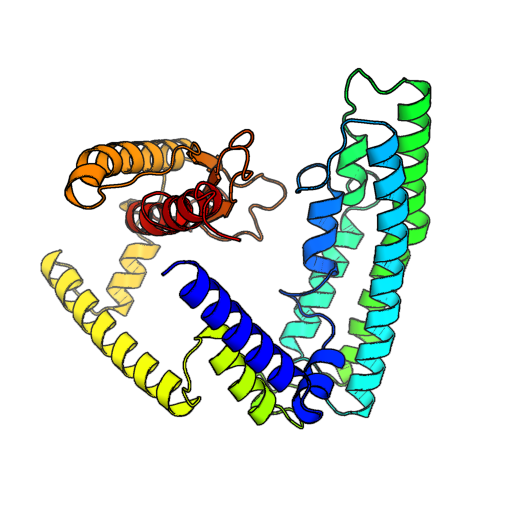Protein AF-A0A520ABA7-F1 (afdb_monomer_lite)

Structure (mmCIF, N/CA/C/O backbone):
data_AF-A0A520ABA7-F1
#
_entry.id   AF-A0A520ABA7-F1
#
loop_
_atom_site.group_PDB
_atom_site.id
_atom_site.type_symbol
_atom_site.label_atom_id
_atom_site.label_alt_id
_atom_site.label_comp_id
_atom_site.label_asym_id
_atom_site.label_entity_id
_atom_site.label_seq_id
_atom_site.pdbx_PDB_ins_code
_atom_site.Cartn_x
_atom_site.Cartn_y
_atom_site.Cartn_z
_atom_site.occupancy
_atom_site.B_iso_or_equiv
_atom_site.auth_seq_id
_atom_site.auth_comp_id
_atom_site.auth_asym_id
_atom_site.auth_atom_id
_atom_site.pdbx_PDB_model_num
ATOM 1 N N . ALA A 1 1 ? 12.579 -6.552 31.679 1.00 80.25 1 ALA A N 1
ATOM 2 C CA . ALA A 1 1 ? 11.307 -6.112 31.064 1.00 80.25 1 ALA A CA 1
ATOM 3 C C . ALA A 1 1 ? 11.410 -6.147 29.542 1.00 80.25 1 ALA A C 1
ATOM 5 O O . ALA A 1 1 ? 10.641 -6.874 28.932 1.00 80.25 1 ALA A O 1
ATOM 6 N N . THR A 1 2 ? 12.390 -5.458 28.944 1.00 85.75 2 THR A N 1
ATOM 7 C CA . THR A 1 2 ? 12.630 -5.465 27.489 1.00 85.75 2 THR A CA 1
ATOM 8 C C . THR A 1 2 ? 12.829 -6.866 26.908 1.00 85.75 2 THR A C 1
ATOM 10 O O . THR A 1 2 ? 12.126 -7.213 25.969 1.00 85.75 2 THR A O 1
ATOM 13 N N . ASP A 1 3 ? 13.673 -7.708 27.518 1.00 89.94 3 ASP A N 1
ATOM 14 C CA . ASP A 1 3 ? 13.90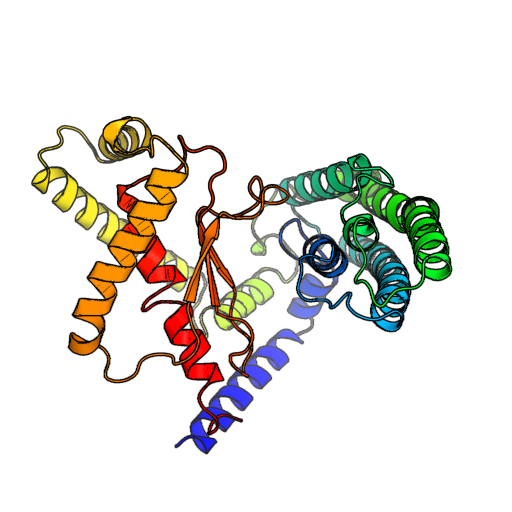2 -9.084 27.035 1.00 89.94 3 ASP A CA 1
ATOM 15 C C . ASP A 1 3 ? 12.630 -9.939 27.026 1.00 89.94 3 ASP A C 1
ATOM 17 O O . ASP A 1 3 ? 12.418 -10.727 26.109 1.00 89.94 3 ASP A O 1
ATOM 21 N N . GLN A 1 4 ? 11.754 -9.757 28.021 1.00 93.31 4 GLN A N 1
ATOM 22 C CA . GLN A 1 4 ? 10.479 -10.472 28.082 1.00 93.31 4 GLN A CA 1
ATOM 23 C C . GLN A 1 4 ? 9.543 -10.007 26.962 1.00 93.31 4 GLN A C 1
ATOM 25 O O . GLN A 1 4 ? 8.983 -10.842 26.266 1.00 93.31 4 GLN A O 1
ATOM 30 N N . ILE A 1 5 ? 9.428 -8.693 26.733 1.00 91.88 5 ILE A N 1
ATOM 31 C CA . ILE A 1 5 ? 8.636 -8.142 25.622 1.00 91.88 5 ILE A CA 1
ATOM 32 C C . ILE A 1 5 ? 9.183 -8.638 24.278 1.00 91.88 5 ILE A C 1
ATOM 34 O O . ILE A 1 5 ? 8.415 -9.085 23.430 1.00 91.88 5 ILE A O 1
ATOM 38 N N . ALA A 1 6 ? 10.505 -8.601 24.090 1.00 91.19 6 ALA A N 1
ATOM 39 C CA . ALA A 1 6 ? 11.158 -9.100 22.886 1.00 91.19 6 ALA A CA 1
ATOM 40 C C . ALA A 1 6 ? 10.860 -10.590 22.664 1.00 91.19 6 ALA A C 1
ATOM 42 O O . ALA A 1 6 ? 10.482 -10.984 21.560 1.00 91.19 6 ALA A O 1
ATOM 43 N N . TYR A 1 7 ? 10.968 -11.405 23.717 1.00 93.75 7 TYR A N 1
ATOM 44 C CA . TYR A 1 7 ? 10.631 -12.824 23.668 1.00 93.75 7 TYR A CA 1
ATOM 45 C C . TYR A 1 7 ? 9.149 -13.059 23.359 1.00 93.75 7 TYR A C 1
ATOM 47 O O . TYR A 1 7 ? 8.837 -13.885 22.506 1.00 93.75 7 TYR A O 1
ATOM 55 N N . ASP A 1 8 ? 8.233 -12.326 23.992 1.00 94.06 8 ASP A N 1
ATOM 56 C CA . ASP A 1 8 ? 6.790 -12.493 23.796 1.00 94.06 8 ASP A CA 1
ATOM 57 C C . ASP A 1 8 ? 6.360 -12.089 22.381 1.00 94.06 8 ASP A C 1
ATOM 59 O O . ASP A 1 8 ? 5.564 -12.794 21.754 1.00 94.06 8 ASP A O 1
ATOM 63 N N . VAL A 1 9 ? 6.928 -11.006 21.838 1.00 92.81 9 VAL A N 1
ATOM 64 C CA . VAL A 1 9 ? 6.720 -10.589 20.442 1.00 92.81 9 VAL A CA 1
ATOM 65 C C . VAL A 1 9 ? 7.300 -11.627 19.484 1.00 92.81 9 VAL A C 1
ATOM 67 O O . VAL A 1 9 ? 6.609 -12.046 18.555 1.00 92.81 9 VAL A O 1
ATOM 70 N N . PHE A 1 10 ? 8.533 -12.089 19.720 1.00 94.31 10 PHE A N 1
ATOM 71 C CA . PHE A 1 10 ? 9.166 -13.142 18.924 1.00 94.31 10 PHE A CA 1
ATOM 72 C C . PHE A 1 10 ? 8.320 -14.419 18.920 1.00 94.31 10 PHE A C 1
ATOM 74 O O . PHE A 1 10 ? 8.007 -14.955 17.858 1.00 94.31 10 PHE A O 1
ATOM 81 N N . LYS A 1 11 ? 7.908 -14.892 20.098 1.00 95.50 11 LYS A N 1
ATOM 82 C CA . LYS A 1 11 ? 7.089 -16.092 20.262 1.00 95.50 11 LYS A CA 1
ATOM 83 C C . LYS A 1 11 ? 5.744 -15.936 19.558 1.00 95.50 11 LYS A C 1
ATOM 85 O O . LYS A 1 11 ? 5.418 -16.755 18.707 1.00 95.50 11 LYS A O 1
ATOM 90 N N . THR A 1 12 ? 5.002 -14.867 19.849 1.00 93.50 12 THR A N 1
ATOM 91 C CA . THR A 1 12 ? 3.668 -14.626 19.273 1.00 93.50 12 THR A CA 1
ATOM 92 C C . THR A 1 12 ? 3.723 -14.527 17.752 1.00 93.50 12 THR A C 1
ATOM 94 O O . THR A 1 12 ? 2.885 -15.115 17.061 1.00 93.50 12 THR A O 1
ATOM 97 N N . ARG A 1 13 ? 4.726 -13.820 17.216 1.00 93.19 13 ARG A N 1
ATOM 98 C CA . ARG A 1 13 ? 4.939 -13.703 15.773 1.00 93.19 13 ARG A CA 1
ATOM 99 C C . ARG A 1 13 ? 5.244 -15.059 15.152 1.00 93.19 13 ARG A C 1
ATOM 101 O O . ARG A 1 13 ? 4.552 -15.443 14.220 1.00 93.19 13 ARG A O 1
ATOM 108 N N . ASN A 1 14 ? 6.200 -15.811 15.694 1.00 95.81 14 ASN A N 1
ATOM 109 C CA . ASN A 1 14 ? 6.567 -17.116 15.142 1.00 95.81 14 ASN A CA 1
ATOM 110 C C . ASN A 1 14 ? 5.446 -18.149 15.253 1.00 95.81 14 ASN A C 1
ATOM 112 O O . ASN A 1 14 ? 5.261 -18.937 14.335 1.00 95.81 14 ASN A O 1
ATOM 116 N N . GLU A 1 15 ? 4.680 -18.160 16.342 1.00 95.56 15 GLU A N 1
ATOM 117 C CA . GLU A 1 15 ? 3.517 -19.043 16.479 1.00 95.56 15 GLU A CA 1
ATOM 118 C C . GLU A 1 15 ? 2.419 -18.684 15.473 1.00 95.56 15 GLU A C 1
ATOM 120 O O . GLU A 1 15 ? 1.775 -19.571 14.910 1.00 95.56 15 GLU A O 1
ATOM 125 N N . THR A 1 16 ? 2.212 -17.389 15.224 1.00 94.44 16 THR A N 1
ATOM 126 C CA . THR A 1 16 ? 1.273 -16.916 14.201 1.00 94.44 16 THR A CA 1
ATOM 127 C C . THR A 1 16 ? 1.777 -17.277 12.805 1.00 94.44 16 THR A C 1
ATOM 129 O O . THR A 1 16 ? 1.032 -17.867 12.029 1.00 94.44 16 THR A O 1
ATOM 132 N N . ASP A 1 17 ? 3.043 -17.017 12.489 1.00 94.12 17 ASP A N 1
ATOM 133 C CA . ASP A 1 17 ? 3.652 -17.374 11.205 1.00 94.12 17 ASP A CA 1
ATOM 134 C C . ASP A 1 17 ? 3.609 -18.895 10.980 1.00 94.12 17 ASP A C 1
ATOM 136 O O . ASP A 1 17 ? 3.196 -19.346 9.913 1.00 94.12 17 ASP A O 1
ATOM 140 N N . LEU A 1 18 ? 3.911 -19.696 12.010 1.00 96.38 18 LEU A N 1
ATOM 141 C CA . LEU A 1 18 ? 3.794 -21.156 11.978 1.00 96.38 18 LEU A CA 1
ATOM 142 C C . LEU A 1 18 ? 2.365 -21.612 11.666 1.00 96.38 18 LEU A C 1
ATOM 144 O O . LEU A 1 18 ? 2.175 -22.500 10.836 1.00 96.38 18 LEU A O 1
ATOM 148 N N . ALA A 1 19 ? 1.358 -20.993 12.289 1.00 95.06 19 ALA A N 1
ATOM 149 C CA . ALA A 1 19 ? -0.042 -21.284 11.993 1.00 95.06 19 ALA A CA 1
ATOM 150 C C . ALA A 1 19 ? -0.403 -20.954 10.533 1.00 95.06 19 ALA A C 1
ATOM 152 O O . ALA A 1 19 ? -1.177 -21.688 9.919 1.00 95.06 19 ALA A O 1
ATOM 153 N N . GLY A 1 20 ? 0.202 -19.910 9.958 1.00 95.06 20 GLY A N 1
ATOM 154 C CA . GLY A 1 20 ? 0.076 -19.563 8.540 1.00 95.06 20 GLY A CA 1
ATOM 155 C C . GLY A 1 20 ? 0.587 -20.653 7.591 1.00 95.06 20 GLY A C 1
ATOM 156 O O . GLY A 1 20 ? 0.090 -20.772 6.476 1.00 95.06 20 GLY A O 1
ATOM 157 N N . TYR A 1 21 ? 1.496 -21.525 8.041 1.00 95.75 21 TYR A N 1
ATOM 158 C CA . TYR A 1 21 ? 1.985 -22.650 7.238 1.00 95.75 21 TYR A CA 1
ATOM 159 C C . TYR A 1 21 ? 1.050 -23.871 7.210 1.00 95.75 21 TYR A C 1
ATOM 161 O O . TYR A 1 21 ? 1.375 -24.880 6.576 1.00 95.75 21 TYR A O 1
ATOM 169 N N . ALA A 1 22 ? -0.123 -23.814 7.853 1.00 96.06 22 ALA A N 1
ATOM 170 C CA . ALA A 1 22 ? -1.096 -24.896 7.757 1.00 96.06 22 ALA A CA 1
ATOM 171 C C . ALA A 1 22 ? -1.498 -25.136 6.282 1.00 96.06 22 ALA A C 1
ATOM 173 O O . ALA A 1 22 ? -1.762 -24.169 5.561 1.00 96.06 22 ALA A O 1
ATOM 174 N N . PRO A 1 23 ? -1.625 -26.397 5.813 1.00 94.06 23 PRO A N 1
ATOM 175 C CA . PRO A 1 23 ? -1.836 -26.692 4.392 1.00 94.06 23 PRO A CA 1
ATOM 176 C C . PRO A 1 23 ? -3.034 -25.976 3.754 1.00 94.06 23 PRO A C 1
ATOM 178 O O . PRO A 1 23 ? -2.958 -25.556 2.601 1.00 94.06 23 PRO A O 1
ATOM 181 N N . ALA A 1 24 ? -4.131 -25.806 4.501 1.00 91.56 24 ALA A N 1
ATOM 182 C CA . ALA A 1 24 ? -5.320 -25.103 4.024 1.00 91.56 24 ALA A CA 1
ATOM 183 C C . ALA A 1 24 ? -5.090 -23.594 3.824 1.00 91.56 24 ALA A C 1
ATOM 185 O O . ALA A 1 24 ? -5.689 -23.016 2.925 1.00 91.56 24 ALA A O 1
ATOM 186 N N . ILE A 1 25 ? -4.216 -22.975 4.626 1.00 95.50 25 ILE A N 1
ATOM 187 C CA . ILE A 1 25 ? -3.888 -21.545 4.550 1.00 95.50 25 ILE A CA 1
ATOM 188 C C . ILE A 1 25 ? -2.888 -21.295 3.427 1.00 95.50 25 ILE A C 1
ATOM 190 O O . ILE A 1 25 ? -3.172 -20.515 2.520 1.00 95.50 25 ILE A O 1
ATOM 194 N N . VAL A 1 26 ? -1.767 -22.025 3.438 1.00 95.31 26 VAL A N 1
ATOM 195 C CA . VAL A 1 26 ? -0.705 -21.892 2.427 1.00 95.31 26 VAL A CA 1
ATOM 196 C C . VAL A 1 26 ? -1.261 -22.069 1.028 1.00 95.31 26 VAL A C 1
ATOM 198 O O . VAL A 1 26 ? -0.864 -21.355 0.115 1.00 95.31 26 VAL A O 1
ATOM 201 N N . ARG A 1 27 ? -2.186 -23.017 0.841 1.00 95.19 27 ARG A N 1
ATOM 202 C CA . ARG A 1 27 ? -2.802 -23.244 -0.464 1.00 95.19 27 ARG A CA 1
ATOM 203 C C . ARG A 1 27 ? -3.569 -22.011 -0.944 1.00 95.19 27 ARG A C 1
ATOM 205 O O . ARG A 1 27 ? -3.395 -21.635 -2.095 1.00 95.19 27 ARG A O 1
ATOM 212 N N . VAL A 1 28 ? -4.358 -21.368 -0.077 1.00 96.00 28 VAL A N 1
ATOM 213 C CA . VAL A 1 28 ? -5.112 -20.157 -0.441 1.00 96.00 28 VAL A CA 1
ATOM 214 C C . VAL A 1 28 ? -4.176 -18.984 -0.727 1.00 96.00 28 VAL A C 1
ATOM 216 O O . VAL A 1 28 ? -4.312 -18.348 -1.767 1.00 96.00 28 VAL A O 1
ATOM 219 N N . GLU A 1 29 ? -3.205 -18.730 0.151 1.00 94.00 29 GLU A N 1
ATOM 220 C CA . GLU A 1 29 ? -2.247 -17.627 -0.003 1.00 94.00 29 GLU A CA 1
ATOM 221 C C . GLU A 1 29 ? -1.377 -17.787 -1.260 1.00 94.00 29 GLU A C 1
ATOM 223 O O . GLU A 1 29 ? -1.224 -16.853 -2.043 1.00 94.00 29 GLU A O 1
ATOM 228 N N . ARG A 1 30 ? -0.857 -18.994 -1.510 1.00 95.50 30 ARG A N 1
ATOM 229 C CA . ARG A 1 30 ? -0.030 -19.303 -2.685 1.00 95.50 30 ARG A CA 1
ATOM 230 C C . ARG A 1 30 ? -0.789 -19.110 -3.999 1.00 95.50 30 ARG A C 1
ATOM 232 O O . ARG A 1 30 ? -0.210 -18.636 -4.974 1.00 95.50 30 ARG A O 1
ATOM 239 N N . ASP A 1 31 ? -2.048 -19.533 -4.044 1.00 97.31 31 ASP A N 1
ATOM 240 C CA . ASP A 1 31 ? -2.849 -19.580 -5.272 1.00 97.31 31 ASP A CA 1
ATOM 241 C C . ASP A 1 31 ? -3.497 -18.230 -5.627 1.00 97.31 31 ASP A C 1
ATOM 243 O O . ASP A 1 31 ? -3.995 -18.050 -6.744 1.00 97.31 31 ASP A O 1
ATOM 247 N N . LEU A 1 32 ? -3.429 -17.263 -4.706 1.00 96.56 32 LEU A N 1
ATOM 248 C CA . LEU A 1 32 ? -3.804 -15.861 -4.890 1.00 96.56 32 LEU A CA 1
ATOM 249 C C . LEU A 1 32 ? -2.554 -14.961 -4.790 1.00 96.56 32 LEU A C 1
ATOM 251 O O . LEU A 1 32 ? -2.468 -14.127 -3.892 1.00 96.56 32 LEU A O 1
ATOM 255 N N . PRO A 1 33 ? -1.568 -15.116 -5.696 1.00 96.06 33 PRO A N 1
ATOM 256 C CA . PRO A 1 33 ? -0.233 -14.535 -5.542 1.00 96.06 33 PRO A CA 1
ATOM 257 C C . PRO A 1 33 ? -0.208 -13.004 -5.529 1.00 96.06 33 PRO A C 1
ATOM 259 O O . PRO A 1 33 ? 0.721 -12.422 -4.974 1.00 96.06 33 PRO A O 1
ATOM 262 N N . ILE A 1 34 ? -1.178 -12.369 -6.195 1.00 95.56 34 ILE A N 1
ATOM 263 C CA . ILE A 1 34 ? -1.332 -10.917 -6.277 1.00 95.56 34 ILE A CA 1
ATOM 264 C C . ILE A 1 34 ? -2.824 -10.539 -6.340 1.00 95.56 34 ILE A C 1
ATOM 266 O O . ILE A 1 34 ? -3.668 -11.336 -6.775 1.00 95.56 34 ILE A O 1
ATOM 270 N N . ASP A 1 35 ? -3.137 -9.313 -5.929 1.00 94.56 35 ASP A N 1
ATOM 271 C CA . ASP A 1 35 ? -4.427 -8.639 -6.093 1.00 94.56 35 ASP A CA 1
ATOM 272 C C . ASP A 1 35 ? -4.218 -7.135 -6.398 1.00 94.56 35 ASP A C 1
ATOM 274 O O . ASP A 1 35 ? -3.091 -6.655 -6.433 1.00 94.56 35 ASP A O 1
ATOM 278 N N . HIS A 1 36 ? -5.289 -6.378 -6.641 1.00 88.00 36 HIS A N 1
ATOM 279 C CA . HIS A 1 36 ? -5.218 -4.932 -6.940 1.00 88.00 36 HIS A CA 1
ATOM 280 C C . HIS A 1 36 ? -4.732 -4.021 -5.785 1.00 88.00 36 HIS A C 1
ATOM 282 O O . HIS A 1 36 ? -4.617 -2.814 -5.931 1.00 88.00 36 HIS A O 1
ATOM 288 N N . PHE A 1 37 ? -4.469 -4.561 -4.601 1.00 83.75 37 PHE A N 1
ATOM 289 C CA . PHE A 1 37 ? -3.827 -3.842 -3.500 1.00 83.75 37 PHE A CA 1
ATOM 290 C C . PHE A 1 37 ? -2.439 -4.414 -3.201 1.00 83.75 37 PHE A C 1
ATOM 292 O O . PHE A 1 37 ? -1.500 -3.670 -2.914 1.00 83.75 37 PHE A O 1
ATOM 299 N N . ASN A 1 38 ? -2.282 -5.734 -3.302 1.00 87.81 38 ASN A N 1
ATOM 300 C CA . ASN A 1 38 ? -1.116 -6.455 -2.819 1.00 87.81 38 ASN A CA 1
ATOM 301 C C . ASN A 1 38 ? -0.356 -7.161 -3.944 1.00 87.81 38 ASN A C 1
ATOM 303 O O . ASN A 1 38 ? -0.911 -7.900 -4.760 1.00 87.81 38 ASN A O 1
ATOM 307 N N . GLY A 1 39 ? 0.962 -6.997 -3.932 1.00 89.56 39 GLY A N 1
ATOM 308 C CA . GLY A 1 39 ? 1.882 -7.736 -4.785 1.00 89.56 39 GLY A CA 1
ATOM 309 C C . GLY A 1 39 ? 3.002 -6.861 -5.333 1.00 89.56 39 GLY A C 1
ATOM 310 O O . GLY A 1 39 ? 3.027 -5.641 -5.177 1.00 89.56 39 GLY A O 1
ATOM 311 N N . PHE A 1 40 ? 3.968 -7.489 -6.000 1.00 90.25 40 PHE A N 1
ATOM 312 C CA . PHE A 1 40 ? 5.098 -6.752 -6.569 1.00 90.25 40 PHE A CA 1
ATOM 313 C C . PHE A 1 40 ? 4.669 -5.775 -7.668 1.00 90.25 40 PHE A C 1
ATOM 315 O O . PHE A 1 40 ? 5.365 -4.797 -7.904 1.00 90.25 40 PHE A O 1
ATOM 322 N N . GLN A 1 41 ? 3.542 -6.005 -8.338 1.00 90.12 41 GLN A N 1
ATOM 323 C CA . GLN A 1 41 ? 3.001 -5.101 -9.350 1.00 90.12 41 GLN A CA 1
ATOM 324 C C . GLN A 1 41 ? 2.561 -3.746 -8.790 1.00 90.12 41 GLN A C 1
ATOM 326 O O . GLN A 1 41 ? 2.679 -2.768 -9.516 1.00 90.12 41 GLN A O 1
ATOM 331 N N . THR A 1 42 ? 2.126 -3.669 -7.527 1.00 83.00 42 THR A N 1
ATOM 332 C CA . THR A 1 42 ? 1.751 -2.397 -6.888 1.00 83.00 42 THR A CA 1
ATOM 333 C C . THR A 1 42 ? 2.953 -1.735 -6.210 1.00 83.00 42 THR A C 1
ATOM 335 O O . THR A 1 42 ? 3.127 -0.524 -6.294 1.00 83.00 42 THR A O 1
ATOM 338 N N . PHE A 1 43 ? 3.841 -2.528 -5.603 1.00 85.94 43 PHE A N 1
ATOM 339 C CA . PHE A 1 43 ? 5.001 -2.018 -4.860 1.00 85.94 43 PHE A CA 1
ATOM 340 C C . PHE A 1 43 ? 6.218 -1.666 -5.734 1.00 85.94 43 PHE A C 1
ATOM 342 O O . PHE A 1 43 ? 6.853 -0.625 -5.561 1.00 85.94 43 PHE A O 1
ATOM 349 N N . TYR A 1 44 ? 6.601 -2.552 -6.656 1.00 94.12 44 TYR A N 1
ATOM 350 C CA . TYR A 1 44 ? 7.875 -2.440 -7.367 1.00 94.12 44 TYR A CA 1
ATOM 351 C C . TYR A 1 44 ? 7.987 -1.216 -8.295 1.00 94.12 44 TYR A C 1
ATOM 353 O O . TYR A 1 44 ? 9.077 -0.639 -8.336 1.00 94.12 44 TYR A O 1
ATOM 361 N N . PRO A 1 45 ? 6.930 -0.772 -9.012 1.00 90.75 45 PRO A N 1
ATOM 362 C CA . PRO A 1 45 ? 7.010 0.449 -9.812 1.00 90.75 45 PRO A CA 1
ATOM 363 C C . PRO A 1 45 ? 7.437 1.673 -8.990 1.00 90.75 45 PRO A C 1
ATOM 365 O O . PRO A 1 45 ? 8.308 2.419 -9.435 1.00 90.75 45 PRO A O 1
ATOM 368 N N . ASP A 1 46 ? 6.908 1.847 -7.770 1.00 83.94 46 ASP A N 1
ATOM 369 C CA . ASP A 1 46 ? 7.308 2.947 -6.881 1.00 83.94 46 ASP A CA 1
ATOM 370 C C . ASP A 1 46 ? 8.781 2.830 -6.472 1.00 83.94 46 ASP A C 1
ATOM 372 O O . ASP A 1 46 ? 9.546 3.788 -6.619 1.00 83.94 46 ASP A O 1
ATOM 376 N N . LEU A 1 47 ? 9.219 1.632 -6.068 1.00 88.94 47 LEU A N 1
ATOM 377 C CA . LEU A 1 47 ? 10.620 1.371 -5.730 1.00 88.94 47 LEU A CA 1
ATOM 378 C C . LEU A 1 47 ? 11.565 1.701 -6.901 1.00 88.94 47 LEU A C 1
ATOM 380 O O . LEU A 1 47 ? 12.624 2.290 -6.689 1.00 88.94 47 LEU A O 1
ATOM 384 N N . ALA A 1 48 ? 11.187 1.342 -8.129 1.00 94.19 48 ALA A N 1
ATOM 385 C CA . ALA A 1 48 ? 11.988 1.545 -9.336 1.00 94.19 48 ALA A CA 1
ATOM 386 C C . ALA A 1 48 ? 11.888 2.966 -9.926 1.00 94.19 48 ALA A C 1
ATOM 388 O O . ALA A 1 48 ? 12.656 3.299 -10.829 1.00 94.19 48 ALA A O 1
ATOM 389 N N . SER A 1 49 ? 10.974 3.806 -9.427 1.00 89.50 49 SER A N 1
ATOM 390 C CA . SER A 1 49 ? 10.631 5.111 -10.018 1.00 89.50 49 SER A CA 1
ATOM 391 C C . SER A 1 49 ? 11.696 6.201 -9.869 1.00 89.50 49 SER A C 1
ATOM 393 O O . SER A 1 49 ? 11.620 7.249 -10.515 1.00 89.50 49 SER A O 1
ATOM 395 N N . GLY A 1 50 ? 12.659 6.005 -8.965 1.00 88.06 50 GLY A N 1
ATOM 396 C CA . GLY A 1 50 ? 13.588 7.052 -8.528 1.00 88.06 50 GLY A CA 1
ATOM 397 C C . GLY A 1 50 ? 13.010 8.019 -7.494 1.00 88.06 50 GLY A C 1
ATOM 398 O O . GLY A 1 50 ? 13.723 8.907 -7.031 1.00 88.06 50 GLY A O 1
ATOM 399 N N . LYS A 1 51 ? 11.739 7.848 -7.117 1.00 80.00 51 LYS A N 1
ATOM 400 C CA . LYS A 1 51 ? 11.055 8.633 -6.078 1.00 80.00 51 LYS A CA 1
ATOM 401 C C . LYS A 1 51 ? 10.694 7.809 -4.840 1.00 80.00 51 LYS A C 1
ATOM 403 O O . LYS A 1 51 ? 10.408 8.399 -3.801 1.00 80.00 51 LYS A O 1
ATOM 408 N N . GLY A 1 52 ? 10.717 6.480 -4.955 1.00 77.31 52 GLY A N 1
ATOM 409 C CA . GLY A 1 52 ? 10.552 5.549 -3.842 1.00 77.31 52 GLY A CA 1
ATOM 410 C C . GLY A 1 52 ? 11.827 5.382 -3.008 1.00 77.31 52 GLY A C 1
ATOM 411 O O . GLY A 1 52 ? 12.757 6.186 -3.061 1.00 77.31 52 GLY A O 1
ATOM 412 N N . ALA A 1 53 ? 11.888 4.305 -2.224 1.00 80.25 53 ALA A N 1
ATOM 413 C CA . ALA A 1 53 ? 12.966 4.088 -1.254 1.00 80.25 53 ALA A CA 1
ATOM 414 C C . ALA A 1 53 ? 14.335 3.711 -1.863 1.00 80.25 53 ALA A C 1
ATOM 416 O O . ALA A 1 53 ? 15.348 3.781 -1.163 1.00 80.25 53 ALA A O 1
ATOM 417 N N . ALA A 1 54 ? 14.398 3.282 -3.130 1.00 87.81 54 ALA A N 1
ATOM 418 C CA . ALA A 1 54 ? 15.659 2.871 -3.744 1.00 87.81 54 ALA A CA 1
ATOM 419 C C . ALA A 1 54 ? 16.555 4.086 -4.064 1.00 87.81 54 ALA A C 1
ATOM 421 O O . ALA A 1 54 ? 16.072 5.079 -4.613 1.00 87.81 54 ALA A O 1
ATOM 422 N N . PRO A 1 55 ? 17.867 4.022 -3.773 1.00 90.00 55 PRO A N 1
ATOM 423 C CA . PRO A 1 55 ? 18.789 5.098 -4.115 1.00 90.00 55 PRO A CA 1
ATOM 424 C C . PRO A 1 55 ? 19.065 5.138 -5.624 1.00 90.00 55 PRO A C 1
ATOM 426 O O . PRO A 1 55 ? 19.036 4.106 -6.286 1.00 90.00 55 PRO A O 1
ATOM 429 N N . PHE A 1 56 ? 19.390 6.330 -6.137 1.00 95.06 56 PHE A N 1
ATOM 430 C CA . PHE A 1 56 ? 19.862 6.580 -7.510 1.00 95.06 56 PHE A CA 1
ATOM 431 C C . PHE A 1 56 ? 20.973 7.645 -7.522 1.00 95.06 56 PHE A C 1
ATOM 433 O O . PHE A 1 56 ? 20.932 8.633 -8.260 1.00 95.06 56 PHE A O 1
ATOM 440 N N . LYS A 1 57 ? 21.962 7.478 -6.635 1.00 94.31 57 LYS A N 1
ATOM 441 C CA . LYS A 1 57 ? 23.030 8.461 -6.378 1.00 94.31 57 LYS A CA 1
ATOM 442 C C . LYS A 1 57 ? 24.335 8.114 -7.091 1.00 94.31 57 LYS A C 1
ATOM 444 O O . LYS A 1 57 ? 25.108 9.004 -7.439 1.00 94.31 57 LYS A O 1
ATOM 449 N N . THR A 1 58 ? 24.590 6.826 -7.284 1.00 97.25 58 THR A N 1
ATOM 450 C CA . THR A 1 58 ? 25.831 6.286 -7.845 1.00 97.25 58 THR A CA 1
ATOM 451 C C . THR A 1 58 ? 25.543 5.457 -9.086 1.00 97.25 58 THR A C 1
ATOM 453 O O . THR A 1 58 ? 24.439 4.947 -9.241 1.00 97.25 58 THR A O 1
ATOM 456 N N . LEU A 1 59 ? 26.541 5.254 -9.950 1.00 97.56 59 LEU A N 1
ATOM 457 C CA . LEU A 1 59 ? 26.391 4.409 -11.140 1.00 97.56 59 LEU A CA 1
ATOM 458 C C . LEU A 1 59 ? 25.884 2.996 -10.794 1.00 97.56 59 LEU A C 1
ATOM 460 O O . LEU A 1 59 ? 25.001 2.466 -11.465 1.00 97.56 59 LEU A O 1
ATOM 464 N N . VAL A 1 60 ? 26.393 2.420 -9.702 1.00 97.94 60 VAL A N 1
ATOM 465 C CA . VAL A 1 60 ? 26.006 1.089 -9.209 1.00 97.94 60 VAL A CA 1
ATOM 466 C C . VAL A 1 60 ? 24.515 1.012 -8.876 1.00 97.94 60 VAL A C 1
ATOM 468 O O . VAL A 1 60 ? 23.895 -0.024 -9.117 1.00 97.94 60 VAL A O 1
ATOM 471 N N . ASP A 1 61 ? 23.914 2.095 -8.382 1.00 97.81 61 ASP A N 1
ATOM 472 C CA . ASP A 1 61 ? 22.483 2.132 -8.076 1.00 97.81 61 ASP A CA 1
ATOM 473 C C . ASP A 1 61 ? 21.626 1.909 -9.331 1.00 97.81 61 ASP A C 1
ATOM 475 O O . ASP A 1 61 ? 20.705 1.084 -9.321 1.00 97.81 61 ASP A O 1
ATOM 479 N N . TYR A 1 62 ? 21.974 2.584 -10.433 1.00 98.50 62 TYR A N 1
ATOM 480 C CA . TYR A 1 62 ? 21.274 2.455 -11.714 1.00 98.50 62 TYR A CA 1
ATOM 481 C C . TYR A 1 62 ? 21.423 1.050 -12.299 1.00 98.50 62 TYR A C 1
ATOM 483 O O . TYR A 1 62 ? 20.436 0.484 -12.773 1.00 98.50 62 TYR A O 1
ATOM 491 N N . GLU A 1 63 ? 22.625 0.473 -12.230 1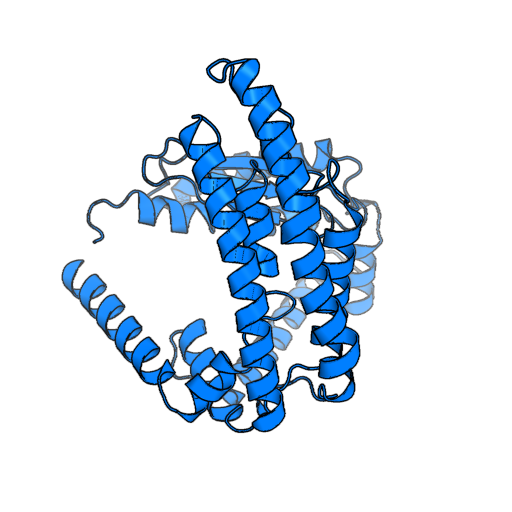.00 98.12 63 GLU A N 1
ATOM 492 C CA . GLU A 1 63 ? 22.905 -0.886 -12.712 1.00 98.12 63 GLU A CA 1
ATOM 493 C C . GLU A 1 63 ? 22.173 -1.950 -11.887 1.00 98.12 63 GLU A C 1
ATOM 495 O O . GLU A 1 63 ? 21.609 -2.907 -12.422 1.00 98.12 63 GLU A O 1
ATOM 500 N N . ASN A 1 64 ? 22.131 -1.782 -10.565 1.00 98.25 64 ASN A N 1
ATOM 501 C CA . ASN A 1 64 ? 21.382 -2.674 -9.688 1.00 98.25 64 ASN A CA 1
ATOM 502 C C . ASN A 1 64 ? 19.881 -2.599 -9.962 1.00 98.25 64 ASN A C 1
ATOM 504 O O . ASN A 1 64 ? 19.199 -3.623 -9.924 1.00 98.25 64 ASN A O 1
ATOM 508 N N . ASN A 1 65 ? 19.362 -1.415 -10.278 1.00 98.12 65 ASN A N 1
ATOM 509 C CA . ASN A 1 65 ? 17.962 -1.266 -10.638 1.00 98.12 65 ASN A CA 1
ATOM 510 C C . ASN A 1 65 ? 17.623 -1.930 -11.983 1.00 98.12 65 ASN A C 1
ATOM 512 O O . ASN A 1 65 ? 16.621 -2.636 -12.057 1.00 98.12 65 ASN A O 1
ATOM 516 N N . LEU A 1 66 ? 18.494 -1.832 -12.998 1.00 98.19 66 LEU A N 1
ATOM 517 C CA . LEU A 1 66 ? 18.341 -2.604 -14.242 1.00 98.19 66 LEU A CA 1
ATOM 518 C C . LEU A 1 66 ? 18.265 -4.114 -13.954 1.00 98.19 66 LEU A C 1
ATOM 520 O O . LEU A 1 66 ? 17.408 -4.815 -14.489 1.00 98.19 66 LEU A O 1
ATOM 524 N N . LYS A 1 67 ? 19.107 -4.638 -13.057 1.00 98.00 67 LYS A N 1
ATOM 525 C CA . LYS A 1 67 ? 19.040 -6.057 -12.660 1.00 98.00 67 LYS A CA 1
ATOM 526 C C . LYS A 1 67 ? 17.724 -6.397 -11.957 1.00 98.00 67 LYS A C 1
ATOM 528 O O . LYS A 1 67 ? 17.119 -7.423 -12.266 1.00 98.00 67 LYS A O 1
ATOM 533 N N . ARG A 1 68 ? 17.258 -5.545 -11.038 1.00 97.62 68 ARG A N 1
ATOM 534 C CA . ARG A 1 68 ? 15.979 -5.744 -10.336 1.00 97.62 68 ARG A CA 1
ATOM 535 C C . ARG A 1 68 ? 14.790 -5.723 -11.294 1.00 97.62 68 ARG A C 1
ATOM 537 O O . ARG A 1 68 ? 13.923 -6.579 -11.164 1.00 97.62 68 ARG A O 1
ATOM 544 N N . ASN A 1 69 ? 14.789 -4.846 -12.297 1.00 97.56 69 ASN A N 1
ATOM 545 C CA . ASN A 1 69 ? 13.718 -4.766 -13.292 1.00 97.56 69 ASN A CA 1
ATOM 546 C C . ASN A 1 69 ? 13.550 -6.096 -14.042 1.00 97.56 69 ASN A C 1
ATOM 548 O O . ASN A 1 69 ? 12.429 -6.552 -14.250 1.00 97.56 69 ASN A O 1
ATOM 552 N N . ALA A 1 70 ? 14.658 -6.759 -14.385 1.00 96.38 70 ALA A N 1
ATOM 553 C CA . ALA A 1 70 ? 14.622 -8.084 -15.001 1.00 96.38 70 ALA A CA 1
ATOM 554 C C . ALA A 1 70 ? 14.113 -9.180 -14.042 1.00 96.38 70 ALA A C 1
ATOM 556 O O . ALA A 1 70 ? 13.438 -10.113 -14.466 1.00 96.38 70 ALA A O 1
ATOM 557 N N . GLN A 1 71 ? 14.409 -9.088 -12.741 1.00 97.75 71 GLN A N 1
ATOM 558 C CA . GLN A 1 71 ? 13.874 -10.037 -11.754 1.00 97.75 71 GLN A CA 1
ATOM 559 C C . GLN A 1 71 ? 12.383 -9.814 -11.490 1.00 97.75 71 GLN A C 1
ATOM 561 O O . GLN A 1 71 ? 11.640 -10.776 -11.311 1.00 97.75 71 GLN A O 1
ATOM 566 N N . TYR A 1 72 ? 11.929 -8.562 -11.510 1.00 97.88 72 TYR A N 1
ATOM 567 C CA . TYR A 1 72 ? 10.521 -8.214 -11.369 1.00 97.88 72 TYR A CA 1
ATOM 568 C C . TYR A 1 72 ? 9.660 -8.864 -12.459 1.00 97.88 72 TYR A C 1
ATOM 570 O O . TYR A 1 72 ? 8.639 -9.476 -12.148 1.00 97.88 72 TYR A O 1
ATOM 578 N N . THR A 1 73 ? 10.091 -8.826 -13.722 1.00 97.62 73 THR A N 1
ATOM 579 C CA . THR A 1 73 ? 9.341 -9.484 -14.803 1.00 97.62 73 THR A CA 1
ATOM 580 C C . THR A 1 73 ? 9.292 -11.002 -14.633 1.00 97.62 73 THR A C 1
ATOM 582 O O . THR A 1 73 ? 8.240 -11.605 -14.840 1.00 97.62 73 THR A O 1
ATOM 585 N N . ALA A 1 74 ? 10.373 -11.618 -14.143 1.00 97.38 74 ALA A N 1
ATOM 586 C CA . ALA A 1 74 ? 10.379 -13.039 -13.797 1.00 97.38 74 ALA A CA 1
ATOM 587 C C . ALA A 1 74 ? 9.416 -13.379 -12.641 1.00 97.38 74 ALA A C 1
ATOM 589 O O . ALA A 1 74 ? 8.819 -14.457 -12.636 1.00 97.38 74 ALA A O 1
ATOM 590 N N . VAL A 1 75 ? 9.236 -12.481 -11.664 1.00 97.50 75 VAL A N 1
ATOM 591 C CA . VAL A 1 75 ? 8.240 -12.645 -10.590 1.00 97.50 75 VAL A CA 1
ATOM 592 C C . VAL A 1 75 ? 6.817 -12.623 -11.151 1.00 97.50 75 VAL A C 1
ATOM 594 O O . VAL A 1 75 ? 6.014 -13.468 -10.758 1.00 97.50 75 VAL A O 1
ATOM 597 N N . LEU A 1 76 ? 6.513 -11.740 -12.109 1.00 98.19 76 LEU A N 1
ATOM 598 C CA . LEU A 1 76 ? 5.204 -11.726 -12.775 1.00 98.19 76 LEU A CA 1
ATOM 599 C C . LEU A 1 76 ? 4.930 -13.039 -13.520 1.00 98.19 76 LEU A C 1
ATOM 601 O O . LEU A 1 76 ? 3.855 -13.619 -13.370 1.00 98.19 76 LEU A O 1
ATOM 605 N N . ASP A 1 77 ? 5.909 -13.561 -14.262 1.00 97.69 77 ASP A N 1
ATOM 606 C CA . ASP A 1 77 ? 5.748 -14.833 -14.976 1.00 97.69 77 ASP A CA 1
ATOM 607 C C . ASP A 1 77 ? 5.530 -16.013 -14.000 1.00 97.69 77 ASP A C 1
ATOM 609 O O . ASP A 1 77 ? 4.708 -16.899 -14.254 1.00 97.69 77 ASP A O 1
ATOM 613 N N . ARG A 1 78 ? 6.190 -16.008 -12.831 1.00 97.81 78 ARG A N 1
ATOM 614 C CA . ARG A 1 78 ? 5.930 -16.995 -11.764 1.00 97.81 78 ARG A CA 1
ATOM 615 C C . ARG A 1 78 ? 4.531 -16.843 -11.168 1.00 97.81 78 ARG A C 1
ATOM 617 O O . ARG A 1 78 ? 3.874 -17.856 -10.931 1.00 97.81 78 ARG A O 1
ATOM 624 N N . ALA A 1 79 ? 4.051 -15.614 -10.973 1.00 98.25 79 ALA A N 1
ATOM 625 C CA . ALA A 1 79 ? 2.698 -15.352 -10.485 1.00 98.25 79 ALA A CA 1
ATOM 626 C C . ALA A 1 79 ? 1.625 -15.882 -11.455 1.00 98.25 79 ALA A C 1
ATOM 628 O O . ALA A 1 79 ? 0.645 -16.468 -11.003 1.00 98.25 79 ALA A O 1
ATOM 629 N N . ILE A 1 80 ? 1.836 -15.805 -12.778 1.00 98.69 80 ILE A N 1
ATOM 630 C CA . ILE A 1 80 ? 0.958 -16.472 -13.764 1.00 98.69 80 ILE A CA 1
ATOM 631 C C . ILE A 1 80 ? 0.907 -17.987 -13.509 1.00 98.69 80 ILE A C 1
ATOM 633 O O . ILE A 1 80 ? -0.163 -18.598 -13.567 1.00 98.69 80 ILE A O 1
ATOM 637 N N . GLY A 1 81 ? 2.053 -18.607 -13.211 1.00 98.50 81 GLY A N 1
ATOM 638 C CA . GLY A 1 81 ? 2.131 -20.023 -12.847 1.00 98.50 81 GLY A CA 1
ATOM 639 C C . GLY A 1 81 ? 1.302 -20.364 -11.604 1.00 98.50 81 GLY A C 1
ATOM 640 O O . GLY A 1 81 ? 0.553 -21.341 -11.616 1.00 98.50 81 GLY A O 1
ATOM 641 N N . LEU A 1 82 ? 1.382 -19.530 -10.566 1.00 98.38 82 LEU A N 1
ATOM 642 C CA . LEU A 1 82 ? 0.606 -19.689 -9.334 1.00 98.38 82 LEU A CA 1
ATOM 643 C C . LEU A 1 82 ? -0.895 -19.476 -9.558 1.00 98.38 82 LEU A C 1
ATOM 645 O O . LEU A 1 82 ? -1.693 -20.295 -9.114 1.00 98.38 82 LEU A O 1
ATOM 649 N N . PHE A 1 83 ? -1.297 -18.481 -10.352 1.00 98.62 83 PHE A N 1
ATOM 650 C CA . PHE A 1 83 ? -2.699 -18.322 -10.738 1.00 98.62 83 PHE A CA 1
ATOM 651 C C . PHE A 1 83 ? -3.241 -19.539 -11.487 1.00 98.62 83 PHE A C 1
ATOM 653 O O . PHE A 1 83 ? -4.357 -19.979 -11.222 1.00 98.62 83 PHE A O 1
ATOM 660 N N . ARG A 1 84 ? -2.457 -20.128 -12.401 1.00 98.69 84 ARG A N 1
ATOM 661 C CA . ARG A 1 84 ? -2.843 -21.375 -13.084 1.00 98.69 84 ARG A CA 1
ATOM 662 C C . ARG A 1 84 ? -2.998 -22.537 -12.108 1.00 98.69 84 ARG A C 1
ATOM 664 O O . ARG A 1 84 ? -3.849 -23.395 -12.337 1.00 98.69 84 ARG A O 1
ATOM 671 N N . GLN A 1 85 ? -2.192 -22.584 -11.049 1.00 98.44 85 GLN A N 1
ATOM 672 C CA . GLN A 1 85 ? -2.373 -23.560 -9.980 1.00 98.44 85 GLN A CA 1
ATOM 673 C C . GLN A 1 85 ? -3.679 -23.297 -9.219 1.00 98.44 85 GLN A C 1
ATOM 675 O O . GLN A 1 85 ? -4.491 -24.213 -9.107 1.00 98.44 85 GLN A O 1
ATOM 680 N N . GLY A 1 86 ? -3.956 -22.045 -8.844 1.00 98.12 86 GLY A N 1
ATOM 681 C CA . GLY A 1 86 ? -5.218 -21.643 -8.221 1.00 98.12 86 GLY A CA 1
ATOM 682 C C . GLY A 1 86 ? -6.455 -21.979 -9.051 1.00 98.12 86 GLY A C 1
ATOM 683 O O . GLY A 1 86 ? -7.435 -22.504 -8.525 1.00 98.12 86 GLY A O 1
ATOM 684 N N . MET A 1 87 ? -6.392 -21.809 -10.375 1.00 98.50 87 MET A N 1
ATOM 685 C CA . MET A 1 87 ? -7.463 -22.240 -11.285 1.00 98.50 87 MET A CA 1
ATOM 686 C C . MET A 1 87 ? -7.754 -23.745 -11.169 1.00 98.50 87 MET A C 1
ATOM 688 O O . MET A 1 87 ? -8.918 -24.136 -11.113 1.00 98.50 87 MET A O 1
ATOM 692 N N . LYS A 1 88 ? -6.719 -24.596 -11.102 1.00 98.06 88 LYS A N 1
ATOM 693 C CA . LYS A 1 88 ? -6.884 -26.052 -10.903 1.00 98.06 88 LYS A CA 1
ATOM 694 C C . LYS A 1 88 ? -7.446 -26.364 -9.519 1.00 98.06 88 LYS A C 1
ATOM 696 O O . LYS A 1 88 ? -8.281 -27.252 -9.366 1.00 98.06 88 LYS A O 1
ATOM 701 N N . ASP A 1 89 ? -6.996 -25.607 -8.526 1.00 97.06 89 ASP A N 1
ATOM 702 C CA . ASP A 1 89 ? -7.353 -25.781 -7.125 1.00 97.06 89 ASP A CA 1
ATOM 703 C C . ASP A 1 89 ? -8.723 -25.186 -6.760 1.00 97.06 89 ASP A C 1
ATOM 705 O O . ASP A 1 89 ? -9.224 -25.444 -5.661 1.00 97.06 89 ASP A O 1
ATOM 709 N N . ARG A 1 90 ? -9.370 -24.487 -7.707 1.00 96.75 90 ARG A N 1
ATOM 710 C CA . ARG A 1 90 ? -10.612 -23.711 -7.530 1.00 96.75 90 ARG A CA 1
ATOM 711 C C . ARG A 1 90 ? -10.465 -22.600 -6.486 1.00 96.75 90 ARG A C 1
ATOM 713 O O . ARG A 1 90 ? -11.418 -22.249 -5.795 1.00 96.75 90 ARG A O 1
ATOM 720 N N . ILE A 1 91 ? -9.263 -22.043 -6.400 1.00 97.88 91 ILE A N 1
ATOM 721 C CA . ILE A 1 91 ? -8.907 -20.890 -5.583 1.00 97.88 91 ILE A CA 1
ATOM 722 C C . ILE A 1 91 ? -8.602 -19.746 -6.545 1.00 97.88 91 ILE A C 1
ATOM 724 O O . ILE A 1 91 ? -7.527 -19.668 -7.134 1.00 97.88 91 ILE A O 1
ATOM 728 N N . VAL A 1 92 ? -9.601 -18.892 -6.765 1.00 98.00 92 VAL A N 1
ATOM 729 C CA . VAL A 1 92 ? -9.529 -17.808 -7.750 1.00 98.00 92 VAL A CA 1
ATOM 730 C C . VAL A 1 92 ? -10.041 -16.490 -7.179 1.00 98.00 92 VAL A C 1
ATOM 732 O O . VAL A 1 92 ? -10.923 -16.467 -6.313 1.00 98.00 92 VAL A O 1
ATOM 735 N N . GLN A 1 93 ? -9.494 -15.380 -7.669 1.00 97.94 93 GLN A N 1
ATOM 736 C CA . GLN A 1 93 ? -9.920 -14.042 -7.266 1.00 97.94 93 GLN A CA 1
ATOM 737 C C . GLN A 1 93 ? -11.365 -13.741 -7.708 1.00 97.94 93 GLN A C 1
ATOM 739 O O . GLN A 1 93 ? -11.848 -14.324 -8.687 1.00 97.94 93 GLN A O 1
ATOM 744 N N . PRO A 1 94 ? -12.060 -12.808 -7.027 1.00 98.00 94 PRO A N 1
ATOM 745 C CA . PRO A 1 94 ? -13.298 -12.216 -7.526 1.00 98.00 94 PRO A CA 1
ATOM 746 C C . PRO A 1 94 ? -13.109 -11.516 -8.875 1.00 98.00 94 PRO A C 1
ATOM 748 O O . PRO A 1 94 ? -12.074 -10.884 -9.097 1.00 98.00 94 PRO A O 1
ATOM 751 N N . LYS A 1 95 ? -14.136 -11.515 -9.734 1.00 98.19 95 LYS A N 1
ATOM 752 C CA . LYS A 1 95 ? -14.114 -10.782 -11.016 1.00 98.19 95 LYS A CA 1
ATOM 753 C C . LYS A 1 95 ? -13.757 -9.307 -10.841 1.00 98.19 95 LYS A C 1
ATOM 755 O O . LYS A 1 95 ? -12.922 -8.813 -11.584 1.00 98.19 95 LYS A O 1
ATOM 760 N N . LEU A 1 96 ? -14.311 -8.644 -9.820 1.00 95.62 96 LEU A N 1
ATOM 761 C CA . LEU A 1 96 ? -13.995 -7.247 -9.494 1.00 95.62 96 LEU A CA 1
ATOM 762 C C . LEU A 1 96 ? -12.485 -7.027 -9.306 1.00 95.62 96 LEU A C 1
ATOM 764 O O . LEU A 1 96 ? -11.908 -6.128 -9.907 1.00 95.62 96 LEU A O 1
ATOM 768 N N . VAL A 1 97 ? -11.840 -7.884 -8.510 1.00 96.00 97 VAL A N 1
ATOM 769 C CA . VAL A 1 97 ? -10.397 -7.805 -8.239 1.00 96.00 97 VAL A CA 1
ATOM 770 C C . VAL A 1 97 ? -9.597 -8.014 -9.524 1.00 96.00 97 VAL A C 1
ATOM 772 O O . VAL A 1 97 ? -8.650 -7.280 -9.785 1.00 96.00 97 VAL A O 1
ATOM 775 N N . VAL A 1 98 ? -9.992 -8.983 -10.355 1.00 98.19 98 VAL A N 1
ATOM 776 C CA . VAL A 1 98 ? -9.315 -9.258 -11.632 1.00 98.19 98 VAL A CA 1
ATOM 777 C C . VAL A 1 98 ? -9.465 -8.099 -12.614 1.00 98.19 98 VAL A C 1
ATOM 779 O O . VAL A 1 98 ? -8.485 -7.721 -13.249 1.00 98.19 98 VAL A O 1
ATOM 782 N N . THR A 1 99 ? -10.655 -7.508 -12.719 1.00 97.50 99 THR A N 1
ATOM 783 C CA . THR A 1 99 ? -10.897 -6.322 -13.550 1.00 97.50 99 THR A CA 1
ATOM 784 C C . THR A 1 99 ? -10.017 -5.150 -13.122 1.00 97.50 99 THR A C 1
ATOM 786 O O . THR A 1 99 ? -9.392 -4.531 -13.981 1.00 97.50 99 THR A O 1
ATOM 789 N N . ASN A 1 100 ? -9.897 -4.897 -11.816 1.00 91.75 100 ASN A N 1
ATOM 790 C CA . ASN A 1 100 ? -9.030 -3.839 -11.296 1.00 91.75 100 ASN A CA 1
ATOM 791 C C . ASN A 1 100 ? -7.554 -4.103 -11.634 1.00 91.75 100 ASN A C 1
ATOM 793 O O . ASN A 1 100 ? -6.891 -3.220 -12.171 1.00 91.75 100 ASN A O 1
ATOM 797 N N . MET A 1 101 ? -7.060 -5.332 -11.436 1.00 95.88 101 MET A N 1
ATOM 798 C CA . MET A 1 101 ? -5.683 -5.689 -11.816 1.00 95.88 101 MET A CA 1
ATOM 799 C C . MET A 1 101 ? -5.417 -5.501 -13.317 1.00 95.88 101 MET A C 1
ATOM 801 O O . MET A 1 101 ? -4.347 -5.039 -13.704 1.00 95.88 101 MET A O 1
ATOM 805 N N . ILE A 1 102 ? -6.372 -5.852 -14.189 1.00 97.88 102 ILE A N 1
ATOM 806 C CA . ILE A 1 102 ? -6.236 -5.624 -15.639 1.00 97.88 102 ILE A CA 1
ATOM 807 C C . ILE A 1 102 ? -6.050 -4.131 -15.922 1.00 97.88 102 ILE A C 1
ATOM 809 O O . ILE A 1 102 ? -5.150 -3.770 -16.680 1.00 97.88 102 ILE A O 1
ATOM 813 N N . GLN A 1 103 ? -6.852 -3.276 -15.284 1.00 92.44 103 GLN A N 1
ATOM 814 C CA . GLN A 1 103 ? -6.759 -1.827 -15.446 1.00 92.44 103 GLN A CA 1
ATOM 815 C C . GLN A 1 103 ? -5.417 -1.268 -14.946 1.00 92.44 103 GLN A C 1
ATOM 817 O O . GLN A 1 103 ? -4.853 -0.383 -15.584 1.00 92.44 103 GLN A O 1
ATOM 822 N N . GLU A 1 104 ? -4.871 -1.790 -13.847 1.00 88.31 104 GLU A N 1
ATOM 823 C CA . GLU A 1 104 ? -3.545 -1.395 -13.349 1.00 88.31 104 GLU A CA 1
ATOM 824 C C . GLU A 1 104 ? -2.442 -1.675 -14.369 1.00 88.31 104 GLU A C 1
ATOM 826 O O . GLU A 1 104 ? -1.619 -0.801 -14.651 1.00 88.31 104 GLU A O 1
ATOM 831 N N . PHE A 1 105 ? -2.441 -2.867 -14.973 1.00 96.00 105 PHE A N 1
ATOM 832 C CA . PHE A 1 105 ? -1.478 -3.178 -16.026 1.00 96.00 105 PHE A CA 1
ATOM 833 C C . PHE A 1 105 ? -1.724 -2.355 -17.295 1.00 96.00 105 PHE A C 1
ATOM 835 O O . PHE A 1 105 ? -0.753 -1.907 -17.900 1.00 96.00 105 PHE A O 1
ATOM 842 N N . ASP A 1 106 ? -2.981 -2.114 -17.683 1.00 95.44 106 ASP A N 1
ATOM 843 C CA . ASP A 1 106 ? -3.308 -1.240 -18.818 1.00 95.44 106 ASP A CA 1
ATOM 844 C C . ASP A 1 106 ? -2.748 0.179 -18.600 1.00 95.44 106 ASP A C 1
ATOM 846 O O . ASP A 1 106 ? -2.135 0.743 -19.508 1.00 95.44 106 ASP A O 1
ATOM 850 N N . ASN A 1 107 ? -2.863 0.721 -17.382 1.00 88.12 107 ASN A N 1
ATOM 851 C CA . ASN A 1 107 ? -2.299 2.022 -17.020 1.00 88.12 107 ASN A CA 1
ATOM 852 C C . ASN A 1 107 ? -0.767 2.038 -17.127 1.00 88.12 107 ASN A C 1
ATOM 854 O O . ASN A 1 107 ? -0.219 2.946 -17.747 1.00 88.12 107 ASN A O 1
ATOM 858 N N . LEU A 1 108 ? -0.078 1.029 -16.577 1.00 90.12 108 LEU A N 1
ATOM 859 C CA . LEU A 1 108 ? 1.388 0.922 -16.645 1.00 90.12 108 LEU A CA 1
ATOM 860 C C . LEU A 1 108 ? 1.893 0.791 -18.090 1.00 90.12 108 LEU A C 1
ATOM 862 O O . LEU A 1 108 ? 2.903 1.387 -18.459 1.00 90.12 108 LEU A O 1
ATOM 866 N N . ILE A 1 109 ? 1.185 0.030 -18.928 1.00 96.50 109 ILE A N 1
ATOM 867 C CA . ILE A 1 109 ? 1.524 -0.142 -20.347 1.00 96.50 109 ILE A CA 1
ATOM 868 C C . ILE A 1 109 ? 1.330 1.175 -21.114 1.00 96.50 109 ILE A C 1
ATOM 870 O O . ILE A 1 109 ? 2.148 1.510 -21.975 1.00 96.50 109 ILE A O 1
ATOM 874 N N . ALA A 1 110 ? 0.272 1.931 -20.805 1.00 94.44 110 ALA A N 1
ATOM 875 C CA . ALA A 1 110 ? -0.062 3.180 -21.485 1.00 94.44 110 ALA A CA 1
ATOM 876 C C . ALA A 1 110 ? 0.970 4.304 -21.272 1.00 94.44 110 ALA A C 1
ATOM 878 O O . ALA A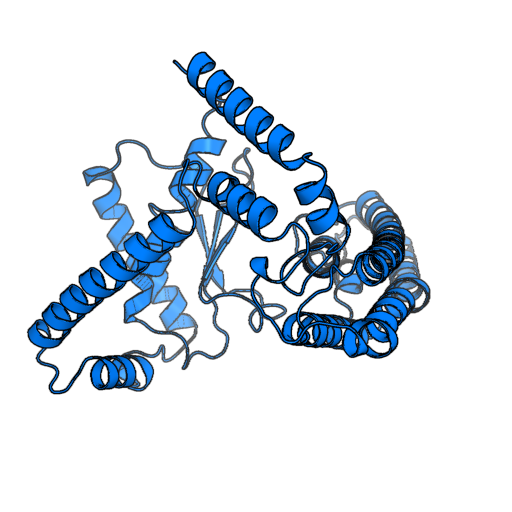 1 110 ? 1.020 5.236 -22.075 1.00 94.44 110 ALA A O 1
ATOM 879 N N . GLU A 1 111 ? 1.825 4.217 -20.247 1.00 92.50 111 GLU A N 1
ATOM 880 C CA . GLU A 1 111 ? 2.898 5.195 -20.009 1.00 92.50 111 GLU A CA 1
ATOM 881 C C . GLU A 1 111 ? 3.955 5.222 -21.135 1.00 92.50 111 GLU A C 1
ATOM 883 O O . GLU A 1 111 ? 4.695 6.200 -21.280 1.00 92.50 111 GLU A O 1
ATOM 888 N N . GLY A 1 112 ? 4.048 4.158 -21.942 1.00 96.00 112 GLY A N 1
ATOM 889 C CA . GLY A 1 112 ? 5.059 4.027 -22.990 1.00 96.00 112 GLY A CA 1
ATOM 890 C C . GLY A 1 112 ? 6.476 3.888 -22.423 1.00 96.00 112 GLY A C 1
ATOM 891 O O . GLY A 1 112 ? 6.666 3.366 -21.333 1.00 96.00 112 GLY A O 1
ATOM 892 N N . VAL A 1 113 ? 7.497 4.324 -23.171 1.00 97.81 113 VAL A N 1
ATOM 893 C CA . VAL A 1 113 ? 8.907 4.166 -22.758 1.00 97.81 113 VAL A CA 1
ATOM 894 C C . VAL A 1 113 ? 9.384 5.345 -21.910 1.00 97.81 113 VAL A C 1
ATOM 896 O O . VAL A 1 113 ? 9.635 5.185 -20.722 1.00 97.81 113 VAL A O 1
ATOM 899 N N . GLU A 1 114 ? 9.488 6.547 -22.483 1.00 95.19 114 GLU A N 1
ATOM 900 C CA . GLU A 1 114 ? 10.019 7.720 -21.762 1.00 95.19 114 GLU A CA 1
ATOM 901 C C . GLU A 1 114 ? 9.028 8.302 -20.739 1.00 95.19 114 GLU A C 1
ATOM 903 O O . GLU A 1 114 ? 9.418 8.950 -19.758 1.00 95.19 114 GLU A O 1
ATOM 908 N N . GLY A 1 115 ? 7.732 8.055 -20.948 1.00 94.44 115 GLY A N 1
ATOM 909 C CA . GLY A 1 115 ? 6.680 8.377 -19.989 1.00 94.44 115 GLY A CA 1
ATOM 910 C C . GLY A 1 115 ? 6.672 7.443 -18.780 1.00 94.44 115 GLY A C 1
ATOM 911 O O . GLY A 1 115 ? 6.202 7.860 -17.724 1.00 94.44 115 GLY A O 1
ATOM 912 N N . SER A 1 116 ? 7.269 6.251 -18.901 1.00 95.44 116 SER A N 1
ATOM 913 C CA . SER A 1 116 ? 7.206 5.208 -17.883 1.00 95.44 116 SER A CA 1
ATOM 914 C C . SER A 1 116 ? 7.719 5.646 -16.518 1.00 95.44 116 SER A C 1
ATOM 916 O O . SER A 1 116 ? 8.774 6.282 -16.395 1.00 95.44 116 SER A O 1
ATOM 918 N N . THR A 1 117 ? 7.034 5.179 -15.480 1.00 90.81 117 THR A N 1
ATOM 919 C CA . THR A 1 117 ? 7.486 5.200 -14.092 1.00 90.81 117 THR A CA 1
ATOM 920 C C . THR A 1 117 ? 8.892 4.600 -13.970 1.00 90.81 117 THR A C 1
ATOM 922 O O . THR A 1 117 ? 9.759 5.191 -13.329 1.00 90.81 117 THR A O 1
ATOM 925 N N . PHE A 1 118 ? 9.183 3.511 -14.689 1.00 96.50 118 PHE A N 1
ATOM 926 C CA . PHE A 1 118 ? 10.497 2.855 -14.686 1.00 96.50 118 PHE A CA 1
ATOM 927 C C . PHE A 1 118 ? 11.604 3.674 -15.371 1.00 96.50 118 PHE A C 1
ATOM 929 O O . PHE A 1 118 ? 12.782 3.409 -15.142 1.00 96.50 118 PHE A O 1
ATOM 936 N N . TYR A 1 119 ? 11.254 4.670 -16.193 1.00 97.75 119 TYR A N 1
ATOM 937 C CA . TYR A 1 119 ? 12.207 5.595 -16.822 1.00 97.75 119 TYR A CA 1
ATOM 938 C C . TYR A 1 119 ? 12.527 6.801 -15.931 1.00 97.75 119 TYR A C 1
ATOM 940 O O . TYR A 1 119 ? 13.484 7.531 -16.189 1.00 97.75 119 TYR A O 1
ATOM 948 N N . GLY A 1 120 ? 11.743 7.013 -14.867 1.00 95.25 120 GLY A N 1
ATOM 949 C CA . GLY A 1 120 ? 11.901 8.106 -13.908 1.00 95.25 120 GLY A CA 1
ATOM 950 C C . GLY A 1 120 ? 13.348 8.372 -13.472 1.00 95.25 120 GLY A C 1
ATOM 951 O O . GLY A 1 120 ? 13.776 9.526 -13.572 1.00 95.25 120 GLY A O 1
ATOM 952 N N . PRO A 1 121 ? 14.137 7.348 -13.088 1.00 96.00 121 PRO A N 1
ATOM 953 C CA . PRO A 1 121 ? 15.500 7.555 -12.609 1.00 96.00 121 PRO A CA 1
ATOM 954 C C . PRO A 1 121 ? 16.441 8.226 -13.609 1.00 96.00 121 PRO A C 1
ATOM 956 O O . PRO A 1 121 ? 17.321 8.975 -13.212 1.00 96.00 121 PRO A O 1
ATOM 959 N N . VAL A 1 122 ? 16.272 7.972 -14.910 1.00 97.81 122 VAL A N 1
ATOM 960 C CA . VAL A 1 122 ? 17.187 8.472 -15.952 1.00 97.81 122 VAL A CA 1
ATOM 961 C C . VAL A 1 122 ? 16.721 9.792 -16.578 1.00 97.81 122 VAL A C 1
ATOM 963 O O . VAL A 1 122 ? 17.338 10.280 -17.529 1.00 97.81 122 VAL A O 1
ATOM 966 N N . LYS A 1 123 ? 15.653 10.403 -16.039 1.00 95.81 123 LYS A N 1
ATOM 967 C CA . LYS A 1 123 ? 15.211 11.755 -16.426 1.00 95.81 123 LYS A CA 1
ATOM 968 C C . LYS A 1 123 ? 16.163 12.832 -15.900 1.00 95.81 123 LYS A C 1
ATOM 970 O O . LYS A 1 123 ? 16.429 13.796 -16.614 1.00 95.81 123 LYS A O 1
ATOM 975 N N . THR A 1 124 ? 16.724 12.623 -14.709 1.00 92.12 124 THR A N 1
ATOM 976 C CA . THR A 1 124 ? 17.666 13.545 -14.063 1.00 92.12 124 THR A CA 1
ATOM 977 C C . THR A 1 124 ? 18.765 12.754 -13.369 1.00 92.12 124 THR A C 1
ATOM 979 O O . THR A 1 124 ? 18.472 11.873 -12.570 1.00 92.12 124 THR A O 1
ATOM 982 N N . PHE A 1 125 ? 20.026 13.100 -13.629 1.00 96.31 125 PHE A N 1
ATOM 983 C CA . PHE A 1 125 ? 21.179 12.452 -13.006 1.00 96.31 125 PHE A CA 1
ATOM 984 C C . PHE A 1 125 ? 21.864 13.369 -11.986 1.00 96.31 125 PHE A C 1
ATOM 986 O O . PHE A 1 125 ? 21.926 14.583 -12.198 1.00 96.31 125 PHE A O 1
ATOM 993 N N . PRO A 1 126 ? 22.449 12.811 -10.913 1.00 95.31 126 PRO A N 1
ATOM 994 C CA . PRO A 1 126 ? 23.433 13.518 -10.104 1.00 95.31 126 PRO A CA 1
ATOM 995 C C . PRO A 1 126 ? 24.638 13.961 -10.945 1.00 95.31 126 PRO A C 1
ATOM 997 O O . PRO A 1 126 ? 25.035 13.275 -11.889 1.00 95.31 126 PRO A O 1
ATOM 1000 N N . ALA A 1 127 ? 25.287 15.058 -10.542 1.00 95.31 127 ALA A N 1
ATOM 1001 C CA . ALA A 1 127 ? 26.475 15.588 -11.222 1.00 95.31 127 ALA A CA 1
ATOM 1002 C C . ALA A 1 127 ? 27.661 14.602 -11.268 1.00 95.31 127 ALA A C 1
ATOM 1004 O O . ALA A 1 127 ? 28.550 14.743 -12.102 1.00 95.31 127 ALA A O 1
ATOM 1005 N N . SER A 1 128 ? 27.673 13.597 -10.387 1.00 95.31 128 SER A N 1
ATOM 1006 C CA . SER A 1 128 ? 28.690 12.543 -10.334 1.00 95.31 128 SER A CA 1
ATOM 1007 C C . SER A 1 128 ? 28.606 11.529 -11.483 1.00 95.31 128 SER A C 1
ATOM 1009 O O . SER A 1 128 ? 29.543 10.754 -11.661 1.00 95.31 128 SER A O 1
ATOM 1011 N N . ILE A 1 129 ? 27.514 11.497 -12.256 1.00 98.12 129 ILE A N 1
ATOM 1012 C CA . ILE A 1 129 ? 27.339 10.545 -13.360 1.00 98.12 129 ILE A CA 1
ATOM 1013 C C . ILE A 1 129 ? 27.839 11.163 -14.669 1.00 98.12 129 ILE A C 1
ATOM 1015 O O . ILE A 1 129 ? 27.328 12.192 -15.118 1.00 98.12 129 ILE A O 1
ATOM 1019 N N . SER A 1 130 ? 28.818 10.512 -15.306 1.00 98.06 130 SER A N 1
ATOM 1020 C CA . SER A 1 130 ? 29.448 10.992 -16.543 1.00 98.06 130 SER A CA 1
ATOM 1021 C C . SER A 1 130 ? 28.448 11.102 -17.702 1.00 98.06 130 SER A C 1
ATOM 1023 O O . SER A 1 130 ? 27.522 10.302 -17.805 1.00 98.06 130 SER A O 1
ATOM 1025 N N . ALA A 1 131 ? 28.645 12.044 -18.631 1.00 97.88 131 ALA A N 1
ATOM 1026 C CA . ALA A 1 131 ? 27.760 12.196 -19.796 1.00 97.88 131 ALA A CA 1
ATOM 1027 C C . ALA A 1 131 ? 27.674 10.921 -20.666 1.00 97.88 131 ALA A C 1
ATOM 1029 O O . ALA A 1 131 ? 26.617 10.607 -21.224 1.00 97.88 131 ALA A O 1
ATOM 1030 N N . ALA A 1 132 ? 28.773 10.160 -20.742 1.00 98.25 132 ALA A N 1
ATOM 1031 C CA . ALA A 1 132 ? 28.813 8.870 -21.423 1.00 98.25 132 ALA A CA 1
ATOM 1032 C C . ALA A 1 132 ? 27.908 7.839 -20.726 1.00 98.25 132 ALA A C 1
ATOM 1034 O O . ALA A 1 132 ? 27.094 7.189 -21.386 1.00 98.25 132 ALA A O 1
ATOM 1035 N N . ASP A 1 133 ? 27.977 7.744 -19.394 1.00 98.56 133 ASP A N 1
ATOM 1036 C CA . ASP A 1 133 ? 27.100 6.863 -18.620 1.00 98.56 133 ASP A CA 1
ATOM 1037 C C . ASP A 1 133 ? 25.642 7.303 -18.678 1.00 98.56 133 ASP A C 1
ATOM 1039 O O . ASP A 1 133 ? 24.772 6.456 -18.836 1.00 98.56 133 ASP A O 1
ATOM 1043 N N . GLN A 1 134 ? 25.351 8.605 -18.624 1.00 98.50 134 GLN A N 1
ATOM 1044 C CA . GLN A 1 134 ? 23.978 9.100 -18.759 1.00 98.50 134 GLN A CA 1
ATOM 1045 C C . GLN A 1 134 ? 23.354 8.657 -20.088 1.00 98.50 134 GLN A C 1
ATOM 1047 O O . GLN A 1 134 ? 22.222 8.173 -20.116 1.00 98.50 134 GLN A O 1
ATOM 1052 N N . THR A 1 135 ? 24.104 8.776 -21.187 1.00 98.50 135 THR A N 1
ATOM 1053 C CA . THR A 1 135 ? 23.654 8.349 -22.520 1.00 98.50 135 THR A CA 1
ATOM 1054 C C . THR A 1 135 ? 23.420 6.839 -22.564 1.00 98.50 135 THR A C 1
ATOM 1056 O O . THR A 1 135 ? 22.362 6.383 -23.004 1.00 98.50 135 THR A O 1
ATOM 1059 N N . ARG A 1 136 ? 24.374 6.056 -22.046 1.00 98.50 136 ARG A N 1
ATOM 1060 C CA . ARG A 1 136 ? 24.284 4.592 -21.983 1.00 98.50 136 ARG A CA 1
ATOM 1061 C C . ARG A 1 136 ? 23.107 4.122 -21.126 1.00 98.50 136 ARG A C 1
ATOM 1063 O O . ARG A 1 136 ? 22.369 3.235 -21.545 1.00 98.50 136 ARG A O 1
ATOM 1070 N N . LEU A 1 137 ? 22.913 4.717 -19.950 1.00 98.69 137 LEU A N 1
ATOM 1071 C CA . LEU A 1 137 ? 21.840 4.371 -19.020 1.00 98.69 137 LEU A CA 1
ATOM 1072 C C . LEU A 1 137 ? 20.469 4.725 -19.592 1.00 98.69 137 LEU A C 1
ATOM 1074 O O . LEU A 1 137 ? 19.579 3.884 -19.541 1.00 98.69 137 LEU A O 1
ATOM 1078 N N . LYS A 1 138 ? 20.293 5.904 -20.203 1.00 98.69 138 LYS A N 1
ATOM 1079 C CA . LYS A 1 138 ? 19.033 6.250 -20.888 1.00 98.69 138 LYS A CA 1
ATOM 1080 C C . LYS A 1 138 ? 18.664 5.206 -21.943 1.00 98.69 138 LYS A C 1
ATOM 1082 O O . LYS A 1 138 ? 17.545 4.698 -21.935 1.00 98.69 138 LYS A O 1
ATOM 1087 N N . ALA A 1 139 ? 19.621 4.820 -22.790 1.00 98.69 139 ALA A N 1
ATOM 1088 C CA . ALA A 1 139 ? 19.405 3.790 -23.804 1.00 98.69 139 ALA A CA 1
ATOM 1089 C C . ALA A 1 139 ? 19.078 2.417 -23.187 1.00 98.69 139 ALA A C 1
ATOM 1091 O O . ALA A 1 139 ? 18.149 1.747 -23.637 1.00 98.69 139 ALA A O 1
ATOM 1092 N N . ALA A 1 140 ? 19.798 2.014 -22.134 1.00 98.69 140 ALA A N 1
ATOM 1093 C CA . ALA A 1 140 ? 19.579 0.741 -21.449 1.00 98.69 140 ALA A CA 1
ATOM 1094 C C . ALA A 1 140 ? 18.199 0.665 -20.775 1.00 98.69 140 ALA A C 1
ATOM 1096 O O . ALA A 1 140 ? 17.506 -0.340 -20.914 1.00 98.69 140 ALA A O 1
ATOM 1097 N N . TYR A 1 141 ? 17.772 1.730 -20.093 1.00 98.75 141 TYR A N 1
ATOM 1098 C CA . TYR A 1 141 ? 16.445 1.815 -19.481 1.00 98.75 141 TYR A CA 1
ATOM 1099 C C . TYR A 1 141 ? 15.341 1.815 -20.538 1.00 98.75 141 TYR A C 1
ATOM 1101 O O . TYR A 1 141 ? 14.380 1.061 -20.409 1.00 98.75 141 TYR A O 1
ATOM 1109 N N . ALA A 1 142 ? 15.494 2.598 -21.610 1.00 98.75 142 ALA A N 1
ATOM 1110 C CA . ALA A 1 142 ? 14.529 2.618 -22.705 1.00 98.75 142 ALA A CA 1
ATOM 1111 C C . ALA A 1 142 ? 14.365 1.230 -23.347 1.00 98.75 142 ALA A C 1
ATOM 1113 O O . ALA A 1 142 ? 13.241 0.775 -23.567 1.00 98.75 142 ALA A O 1
ATOM 1114 N N . ALA A 1 143 ? 15.479 0.536 -23.603 1.00 98.69 143 ALA A N 1
ATOM 1115 C CA . ALA A 1 143 ? 15.464 -0.827 -24.124 1.00 98.69 143 ALA A CA 1
ATOM 1116 C C . ALA A 1 143 ? 14.819 -1.806 -23.137 1.00 98.69 143 ALA A C 1
ATOM 1118 O O . ALA A 1 143 ? 13.959 -2.588 -23.524 1.00 98.69 143 ALA A O 1
ATOM 1119 N N . GLN A 1 144 ? 15.161 -1.734 -21.851 1.00 98.44 144 GLN A N 1
ATOM 1120 C CA . GLN A 1 144 ? 14.581 -2.626 -20.852 1.00 98.44 144 GLN A CA 1
ATOM 1121 C C . GLN A 1 144 ? 13.069 -2.430 -20.692 1.00 98.44 144 GLN A C 1
ATOM 1123 O O . GLN A 1 144 ? 12.337 -3.406 -20.535 1.00 98.44 144 GLN A O 1
ATOM 1128 N N . ILE A 1 145 ? 12.582 -1.193 -20.752 1.00 98.75 145 ILE A N 1
ATOM 1129 C CA . ILE A 1 145 ? 11.145 -0.925 -20.681 1.00 98.75 145 ILE A CA 1
ATOM 1130 C C . ILE A 1 145 ? 10.449 -1.517 -21.906 1.00 98.75 145 ILE A C 1
ATOM 1132 O O . ILE A 1 145 ? 9.549 -2.341 -21.753 1.00 98.75 145 ILE A O 1
ATOM 1136 N N . ARG A 1 146 ? 10.928 -1.174 -23.107 1.00 98.62 146 ARG A N 1
ATOM 1137 C CA . ARG A 1 146 ? 10.349 -1.617 -24.381 1.00 98.62 146 ARG A CA 1
ATOM 1138 C C . ARG A 1 146 ? 10.382 -3.137 -24.560 1.00 98.62 146 ARG A C 1
ATOM 1140 O O . ARG A 1 146 ? 9.391 -3.713 -24.995 1.00 98.62 146 ARG A O 1
ATOM 1147 N N . ASP A 1 147 ? 11.508 -3.770 -24.245 1.00 98.44 147 ASP A N 1
ATOM 1148 C CA . ASP A 1 147 ? 11.787 -5.153 -24.648 1.00 98.44 147 ASP A CA 1
ATOM 1149 C C . ASP A 1 147 ? 11.575 -6.166 -23.513 1.00 98.44 147 ASP A C 1
ATOM 1151 O O . ASP A 1 147 ? 11.459 -7.363 -23.773 1.00 98.44 147 ASP A O 1
ATOM 1155 N N . VAL A 1 148 ? 11.519 -5.719 -22.251 1.00 98.31 148 VAL A N 1
ATOM 1156 C CA . VAL A 1 148 ? 11.432 -6.615 -21.083 1.00 98.31 148 VAL A CA 1
ATOM 1157 C C . VAL A 1 148 ? 10.199 -6.323 -20.231 1.00 98.31 148 VAL A C 1
ATOM 1159 O O . VAL A 1 148 ? 9.387 -7.226 -20.023 1.00 98.31 148 VAL A O 1
ATOM 1162 N N . ILE A 1 149 ? 10.033 -5.087 -19.752 1.00 98.50 149 ILE A N 1
ATOM 1163 C CA . ILE A 1 149 ? 8.966 -4.731 -18.800 1.00 98.50 149 ILE A CA 1
ATOM 1164 C C . ILE A 1 149 ? 7.601 -4.701 -19.487 1.00 98.50 149 ILE A C 1
ATOM 1166 O O . ILE A 1 149 ? 6.711 -5.450 -19.084 1.00 98.50 149 ILE A O 1
ATOM 1170 N N . THR A 1 150 ? 7.440 -3.902 -20.546 1.00 98.50 150 THR A N 1
ATOM 1171 C CA . THR A 1 150 ? 6.161 -3.773 -21.257 1.00 98.50 150 THR A CA 1
ATOM 1172 C C . THR A 1 150 ? 5.654 -5.127 -21.771 1.00 98.50 150 THR A C 1
ATOM 1174 O O . THR A 1 150 ? 4.491 -5.446 -21.511 1.00 98.50 150 THR A O 1
ATOM 1177 N N . PRO A 1 151 ? 6.483 -5.998 -22.388 1.00 98.62 151 PRO A N 1
ATOM 1178 C CA . PRO A 1 151 ? 6.036 -7.333 -22.775 1.00 98.62 151 PRO A CA 1
ATOM 1179 C C . PRO A 1 151 ? 5.621 -8.214 -21.589 1.00 98.62 151 PRO A C 1
ATOM 1181 O O . PRO A 1 151 ? 4.697 -9.012 -21.724 1.00 98.62 151 PRO A O 1
ATOM 1184 N N . ALA A 1 152 ? 6.273 -8.106 -20.425 1.00 98.62 152 ALA A N 1
ATOM 1185 C CA . ALA A 1 152 ? 5.887 -8.870 -19.235 1.00 98.62 152 ALA A CA 1
ATOM 1186 C C . ALA A 1 152 ? 4.551 -8.397 -18.644 1.00 98.62 152 ALA A C 1
ATOM 1188 O O . ALA A 1 152 ? 3.699 -9.224 -18.313 1.00 98.62 152 ALA A O 1
ATOM 1189 N N . HIS A 1 153 ? 4.330 -7.081 -18.581 1.00 98.56 153 HIS A N 1
ATOM 1190 C CA . HIS A 1 153 ? 3.034 -6.511 -18.205 1.00 98.56 153 HIS A CA 1
ATOM 1191 C C . HIS A 1 153 ? 1.932 -6.943 -19.165 1.00 98.56 153 HIS A C 1
ATOM 1193 O O . HIS A 1 153 ? 0.890 -7.406 -18.711 1.00 98.56 153 HIS A O 1
ATOM 1199 N N . GLN A 1 154 ? 2.182 -6.888 -20.476 1.00 98.75 154 GLN A N 1
ATOM 1200 C CA . GLN A 1 154 ? 1.235 -7.358 -21.490 1.00 98.75 154 GLN A CA 1
ATOM 1201 C C . GLN A 1 154 ? 0.895 -8.841 -21.308 1.00 98.75 154 GLN A C 1
ATOM 1203 O O . GLN A 1 154 ? -0.280 -9.195 -21.360 1.00 98.75 154 GLN A O 1
ATOM 1208 N N . ARG A 1 155 ? 1.883 -9.709 -21.033 1.00 98.75 155 ARG A N 1
ATOM 1209 C CA . ARG A 1 155 ? 1.635 -11.137 -20.760 1.00 98.75 155 ARG A CA 1
ATOM 1210 C C . ARG A 1 155 ? 0.728 -11.350 -19.549 1.00 98.75 155 ARG A C 1
ATOM 1212 O O . ARG A 1 155 ? -0.223 -12.122 -19.651 1.00 98.75 155 ARG A O 1
ATOM 1219 N N . MET A 1 156 ? 1.004 -10.685 -18.424 1.00 98.75 156 MET A N 1
ATOM 1220 C CA . MET A 1 156 ? 0.170 -10.794 -17.220 1.00 98.75 156 MET A CA 1
ATOM 1221 C C . MET A 1 156 ? -1.239 -10.255 -17.476 1.00 98.75 156 MET A C 1
ATOM 1223 O O . MET A 1 156 ? -2.216 -10.955 -17.223 1.00 98.75 156 MET A O 1
ATOM 1227 N N . ARG A 1 157 ? -1.348 -9.053 -18.046 1.00 98.69 157 ARG A N 1
ATOM 1228 C CA . ARG A 1 157 ? -2.618 -8.416 -18.407 1.00 98.69 157 ARG A CA 1
ATOM 1229 C C . ARG A 1 157 ? -3.468 -9.314 -19.297 1.00 98.69 157 ARG A C 1
ATOM 1231 O O . ARG A 1 157 ? -4.645 -9.530 -19.017 1.00 98.69 157 ARG A O 1
ATOM 1238 N N . ASP A 1 158 ? -2.884 -9.855 -20.363 1.00 98.88 158 ASP A N 1
ATOM 1239 C CA . ASP A 1 158 ? -3.599 -10.717 -21.301 1.00 98.88 158 ASP A CA 1
ATOM 1240 C C . ASP A 1 158 ? -3.976 -12.058 -20.681 1.00 98.88 158 ASP A C 1
ATOM 1242 O O . ASP A 1 158 ? -5.070 -12.558 -20.942 1.00 98.88 158 ASP A O 1
ATOM 1246 N N . PHE A 1 159 ? -3.118 -12.632 -19.837 1.00 98.94 159 PHE A N 1
ATOM 1247 C CA . PHE A 1 159 ? -3.472 -13.814 -19.060 1.00 98.94 159 PHE A CA 1
ATOM 1248 C C . PHE A 1 159 ? -4.676 -13.534 -18.150 1.00 98.94 159 PHE A C 1
ATOM 1250 O O . PHE A 1 159 ? -5.647 -14.296 -18.178 1.00 98.94 159 PHE A O 1
ATOM 1257 N N . LEU A 1 160 ? -4.651 -12.425 -17.404 1.00 98.81 160 LEU A N 1
ATOM 1258 C CA . LEU A 1 160 ? -5.753 -12.018 -16.538 1.00 98.81 160 LEU A CA 1
ATOM 1259 C C . LEU A 1 160 ? -7.045 -11.838 -17.340 1.00 98.81 160 LEU A C 1
ATOM 1261 O O . LEU A 1 160 ? -8.053 -12.451 -17.006 1.00 98.81 160 LEU A O 1
ATOM 1265 N N . ALA A 1 161 ? -7.010 -11.079 -18.435 1.00 98.88 161 ALA A N 1
ATOM 1266 C CA . ALA A 1 161 ? -8.194 -10.764 -19.232 1.00 98.88 161 ALA A CA 1
ATOM 1267 C C . ALA A 1 161 ? -8.757 -11.968 -20.003 1.00 98.88 161 ALA A C 1
ATOM 1269 O O . ALA A 1 161 ? -9.968 -12.182 -20.026 1.00 98.88 161 ALA A O 1
ATOM 1270 N N . LYS A 1 162 ? -7.891 -12.750 -20.656 1.00 98.75 162 LYS A N 1
ATOM 1271 C CA . LYS A 1 162 ? -8.306 -13.787 -21.615 1.00 98.75 162 LYS A CA 1
ATOM 1272 C C . LYS A 1 162 ? -8.437 -15.171 -20.986 1.00 98.75 162 LYS A C 1
ATOM 1274 O O . LYS A 1 162 ? -9.176 -15.996 -21.509 1.00 98.75 162 LYS A O 1
ATOM 1279 N N . THR A 1 163 ? -7.702 -15.451 -19.906 1.00 98.69 163 THR A N 1
ATOM 1280 C CA . THR A 1 163 ? -7.637 -16.796 -19.302 1.00 98.69 163 THR A CA 1
ATOM 1281 C C . THR A 1 163 ? -8.222 -16.838 -17.896 1.00 98.69 163 THR A C 1
ATOM 1283 O O . THR A 1 163 ? -8.984 -17.749 -17.586 1.00 98.69 163 THR A O 1
ATOM 1286 N N . TYR A 1 164 ? -7.875 -15.876 -17.040 1.00 98.75 164 TYR A N 1
ATOM 1287 C CA . TYR A 1 164 ? -8.227 -15.929 -15.620 1.00 98.75 164 TYR A CA 1
ATOM 1288 C C . TYR A 1 164 ? -9.613 -15.337 -15.322 1.00 98.75 164 TYR A C 1
ATOM 1290 O O . TYR A 1 164 ? -10.409 -15.958 -14.625 1.00 98.75 164 TYR A O 1
ATOM 1298 N N . LEU A 1 165 ? -9.949 -14.177 -15.897 1.00 98.69 165 LEU A N 1
ATOM 1299 C CA . LEU A 1 165 ? -11.232 -13.497 -15.696 1.00 98.69 165 LEU A CA 1
ATOM 1300 C C . LEU A 1 165 ? -12.458 -14.366 -16.050 1.00 98.69 165 LEU A C 1
ATOM 1302 O O . LEU A 1 165 ? -13.412 -14.345 -15.273 1.00 98.69 165 LEU A O 1
ATOM 1306 N N . PRO A 1 166 ? -12.463 -15.173 -17.135 1.00 98.50 166 PRO A N 1
ATOM 1307 C CA . PRO A 1 166 ? -13.595 -16.052 -17.444 1.00 98.50 166 PRO A CA 1
ATOM 1308 C C . PRO A 1 166 ? -13.900 -17.104 -16.369 1.00 98.50 166 PRO A C 1
ATOM 1310 O O . PRO A 1 166 ? -15.035 -17.566 -16.285 1.00 98.50 166 PRO A O 1
ATOM 1313 N N . VAL A 1 167 ? -12.906 -17.488 -15.559 1.00 98.25 167 VAL A N 1
ATOM 1314 C CA . VAL A 1 167 ? -13.064 -18.468 -14.469 1.00 98.25 167 VAL A CA 1
ATOM 1315 C C . VAL A 1 167 ? -13.059 -17.827 -13.080 1.00 98.25 167 VAL A C 1
ATOM 1317 O O . VAL A 1 167 ? -13.217 -18.533 -12.086 1.00 98.25 167 VAL A O 1
ATOM 1320 N N . ALA A 1 168 ? -12.872 -16.508 -12.994 1.00 98.19 168 ALA A N 1
ATOM 1321 C CA . ALA A 1 168 ? -12.924 -15.763 -11.745 1.00 98.19 168 ALA A CA 1
ATOM 1322 C C . ALA A 1 168 ? -14.335 -15.810 -11.141 1.00 98.19 168 ALA A C 1
ATOM 1324 O O . ALA A 1 168 ? -15.346 -15.874 -11.847 1.00 98.19 168 ALA A O 1
ATOM 1325 N N . ARG A 1 169 ? -14.408 -15.777 -9.811 1.00 97.81 169 ARG A N 1
ATOM 1326 C CA . ARG A 1 169 ? -15.665 -15.968 -9.072 1.00 97.81 169 ARG A CA 1
ATOM 1327 C C . ARG A 1 169 ? -16.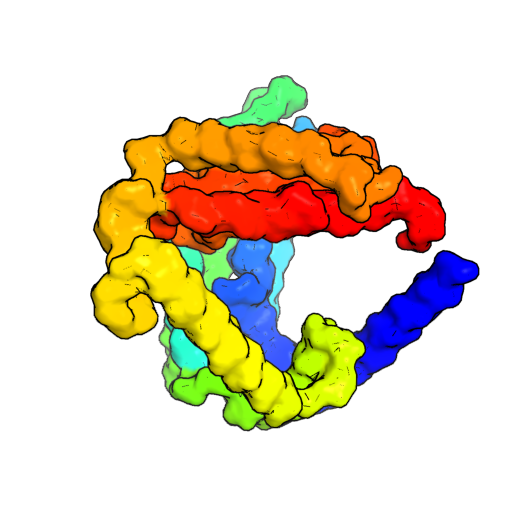483 -14.679 -8.976 1.00 97.81 169 ARG A C 1
ATOM 1329 O O . ARG A 1 169 ? -15.927 -13.586 -8.910 1.00 97.81 169 ARG A O 1
ATOM 1336 N N . ASP A 1 170 ? -17.804 -14.816 -8.904 1.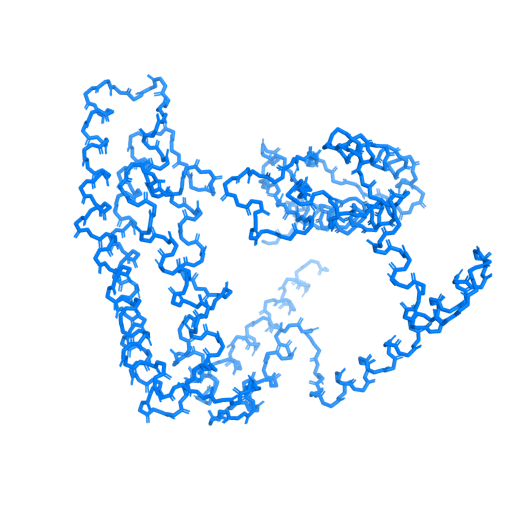00 97.50 170 ASP A N 1
ATOM 1337 C CA . ASP A 1 170 ? -18.717 -13.695 -8.620 1.00 97.50 170 ASP A CA 1
ATOM 1338 C C . ASP A 1 170 ? -18.839 -13.398 -7.116 1.00 97.50 170 ASP A C 1
ATOM 1340 O O . ASP A 1 170 ? -19.182 -12.288 -6.715 1.00 97.50 170 ASP A O 1
ATOM 1344 N N . THR A 1 171 ? -18.542 -14.381 -6.261 1.00 97.38 171 THR A N 1
ATOM 1345 C CA . THR A 1 171 ? -18.521 -14.181 -4.808 1.00 97.38 171 THR A CA 1
ATOM 1346 C C . THR A 1 171 ? -17.363 -13.271 -4.400 1.00 97.38 171 THR A C 1
ATOM 1348 O O . THR A 1 171 ? -16.338 -13.211 -5.077 1.00 97.38 171 THR A O 1
ATOM 1351 N N . VAL A 1 172 ? -17.495 -12.593 -3.256 1.00 93.62 172 VAL A N 1
ATOM 1352 C CA . VAL A 1 172 ? -16.489 -11.622 -2.779 1.00 93.62 172 VAL A CA 1
ATOM 1353 C C . VAL A 1 172 ? -15.707 -12.111 -1.557 1.00 93.62 172 VAL A C 1
ATOM 1355 O O . VAL A 1 172 ? -14.489 -11.956 -1.501 1.00 93.62 172 VAL A O 1
ATOM 1358 N N . GLY A 1 173 ? -16.359 -12.799 -0.616 1.00 94.12 173 GLY A N 1
ATOM 1359 C CA . GLY A 1 173 ? -15.731 -13.248 0.633 1.00 94.12 173 GLY A CA 1
ATOM 1360 C C . GLY A 1 173 ? -14.741 -14.399 0.444 1.00 94.12 173 GLY A C 1
ATOM 1361 O O . GLY A 1 173 ? -14.940 -15.245 -0.430 1.00 94.12 173 GLY A O 1
ATOM 1362 N N . LEU A 1 174 ? -13.692 -14.444 1.273 1.00 94.56 174 LEU A N 1
ATOM 1363 C CA . LEU A 1 174 ? -12.728 -15.552 1.302 1.00 94.56 174 LEU A CA 1
ATOM 1364 C C . LEU A 1 174 ? -13.389 -16.883 1.665 1.00 94.56 174 LEU A C 1
ATOM 1366 O O . LEU A 1 174 ? -12.986 -17.904 1.126 1.00 94.56 174 LEU A O 1
ATOM 1370 N N . SER A 1 175 ? -14.436 -16.867 2.494 1.00 92.62 175 SER A N 1
ATOM 1371 C CA . SER A 1 175 ? -15.218 -18.050 2.887 1.00 92.62 175 SER A CA 1
ATOM 1372 C C . SER A 1 175 ? -15.813 -18.830 1.708 1.00 92.62 175 SER A C 1
ATOM 1374 O O . SER A 1 175 ? -16.132 -20.006 1.837 1.00 92.62 175 SER A O 1
ATOM 1376 N N . ALA A 1 176 ? -15.921 -18.217 0.524 1.00 95.00 176 ALA A N 1
ATOM 1377 C CA . ALA A 1 176 ? -16.347 -18.913 -0.688 1.00 95.00 176 ALA A CA 1
ATOM 1378 C C . ALA A 1 176 ? -15.262 -19.828 -1.296 1.00 95.00 176 ALA A C 1
ATOM 1380 O O . ALA A 1 176 ? -15.547 -20.563 -2.242 1.00 95.00 176 ALA A O 1
ATOM 1381 N N . LEU A 1 177 ? -14.019 -19.760 -0.811 1.00 96.00 177 LEU A N 1
ATOM 1382 C CA . LEU A 1 177 ? -12.887 -20.535 -1.316 1.00 96.00 177 LEU A CA 1
ATOM 1383 C C . LEU A 1 177 ? -12.695 -21.833 -0.516 1.00 96.00 177 LEU A C 1
ATOM 1385 O O . LEU A 1 177 ? -12.898 -21.847 0.700 1.00 96.00 177 LEU A O 1
ATOM 1389 N N . PRO A 1 178 ? -12.202 -22.917 -1.143 1.00 95.00 178 PRO A N 1
ATOM 1390 C CA . PRO A 1 178 ? -11.714 -24.080 -0.408 1.00 95.00 178 PRO A CA 1
ATOM 1391 C C . PRO A 1 178 ? -10.605 -23.683 0.584 1.00 95.00 178 PRO A C 1
ATOM 1393 O O . PRO A 1 178 ? -9.551 -23.213 0.170 1.00 95.00 178 PRO A O 1
ATOM 1396 N N . GLY A 1 179 ? -10.833 -23.879 1.889 1.00 94.31 179 GLY A N 1
ATOM 1397 C CA . GLY A 1 179 ? -9.905 -23.450 2.952 1.00 94.31 179 GLY A CA 1
ATOM 1398 C C . GLY A 1 179 ? -10.051 -21.981 3.379 1.00 94.31 179 GLY A C 1
ATOM 1399 O O . GLY A 1 179 ? -9.331 -21.526 4.266 1.00 94.31 179 GLY A O 1
ATOM 1400 N N . GLY A 1 180 ? -11.007 -21.257 2.793 1.00 95.50 180 GLY A N 1
ATOM 1401 C CA . GLY A 1 180 ? -11.244 -19.835 3.017 1.00 95.50 180 GLY A CA 1
ATOM 1402 C C . GLY A 1 180 ? -11.577 -19.456 4.457 1.00 95.50 180 GLY A C 1
ATOM 1403 O O . GLY A 1 180 ? -11.072 -18.450 4.941 1.00 95.50 180 GLY A O 1
ATOM 1404 N N . ASP A 1 181 ? -12.360 -20.273 5.166 1.00 95.00 181 ASP A N 1
ATOM 1405 C CA . ASP A 1 181 ? -12.721 -20.009 6.567 1.00 95.00 181 ASP A CA 1
ATOM 1406 C C . ASP A 1 181 ? -11.507 -20.096 7.498 1.00 95.00 181 ASP A C 1
ATOM 1408 O O . ASP A 1 181 ? -11.302 -19.228 8.347 1.00 95.00 181 ASP A O 1
ATOM 1412 N N . ALA A 1 182 ? -10.658 -21.111 7.301 1.00 95.50 182 ALA A N 1
ATOM 1413 C CA . ALA A 1 182 ? -9.413 -21.260 8.050 1.00 95.50 182 ALA A CA 1
ATOM 1414 C C . ALA A 1 182 ? -8.451 -20.105 7.747 1.00 95.50 182 ALA A C 1
ATOM 1416 O O . ALA A 1 182 ? -7.829 -19.561 8.662 1.00 95.50 182 ALA A O 1
ATOM 1417 N N . TYR A 1 183 ? -8.371 -19.691 6.478 1.00 96.69 183 TYR A N 1
ATOM 1418 C CA . TYR A 1 183 ? -7.563 -18.542 6.091 1.00 96.69 183 TYR A CA 1
ATOM 1419 C C . TYR A 1 183 ? -8.089 -17.237 6.688 1.00 96.69 183 TYR A C 1
ATOM 1421 O O . TYR A 1 183 ? -7.315 -16.461 7.240 1.00 96.69 183 TYR A O 1
ATOM 1429 N N . TYR A 1 184 ? -9.402 -17.014 6.670 1.00 96.75 184 TYR A N 1
ATOM 1430 C CA . TYR A 1 184 ? -10.002 -15.816 7.245 1.00 96.75 184 TYR A CA 1
ATOM 1431 C C . TYR A 1 184 ? -9.825 -15.754 8.767 1.00 96.75 184 TYR A C 1
ATOM 1433 O O . TYR A 1 184 ? -9.448 -14.711 9.296 1.00 96.75 184 TYR A O 1
ATOM 1441 N N . ALA A 1 185 ? -9.998 -16.875 9.474 1.00 95.50 185 ALA A N 1
ATOM 1442 C CA . ALA A 1 185 ? -9.729 -16.958 10.910 1.00 95.50 185 ALA A CA 1
ATOM 1443 C C . ALA A 1 185 ? -8.253 -16.670 11.242 1.00 95.50 185 ALA A C 1
ATOM 1445 O O . ALA A 1 185 ? -7.956 -15.938 12.190 1.00 95.50 185 ALA A O 1
ATOM 1446 N N . TYR A 1 186 ? -7.326 -17.191 10.432 1.00 96.31 186 TYR A N 1
ATOM 1447 C CA . TYR A 1 186 ? -5.907 -16.860 10.541 1.00 96.31 186 TYR A CA 1
ATOM 1448 C C . TYR A 1 186 ? -5.652 -15.363 10.335 1.00 96.31 186 TYR A C 1
ATOM 1450 O O . TYR A 1 186 ? -4.958 -14.750 11.146 1.00 96.31 186 TYR A O 1
ATOM 1458 N N . LEU A 1 187 ? -6.249 -14.755 9.305 1.00 96.06 187 LEU A N 1
ATOM 1459 C CA . LEU A 1 187 ? -6.113 -13.324 9.036 1.00 96.06 187 LEU A CA 1
ATOM 1460 C C . LEU A 1 187 ? -6.688 -12.463 10.165 1.00 96.06 187 LEU A C 1
ATOM 1462 O O . LEU A 1 187 ? -6.075 -11.452 10.496 1.00 96.06 187 LEU A O 1
ATOM 1466 N N . ILE A 1 188 ? -7.798 -12.856 10.801 1.00 96.69 188 ILE A N 1
ATOM 1467 C CA . ILE A 1 188 ? -8.311 -12.150 11.985 1.00 96.69 188 ILE A CA 1
ATOM 1468 C C . ILE A 1 188 ? -7.238 -12.131 13.072 1.00 96.69 188 ILE A C 1
ATOM 1470 O O . ILE A 1 188 ? -6.848 -11.053 13.506 1.00 96.69 188 ILE A O 1
ATOM 1474 N N . ARG A 1 189 ? -6.699 -13.293 13.459 1.00 94.94 189 ARG A N 1
ATOM 1475 C CA . ARG A 1 189 ? -5.661 -13.363 14.498 1.00 94.94 189 ARG A CA 1
ATOM 1476 C C . ARG A 1 189 ? -4.401 -12.591 14.105 1.00 94.94 189 ARG A C 1
ATOM 1478 O O . ARG A 1 189 ? -3.846 -11.885 14.939 1.00 94.94 189 ARG A O 1
ATOM 1485 N N . LYS A 1 190 ? -3.960 -12.699 12.849 1.00 95.12 190 LYS A N 1
ATOM 1486 C CA . LYS A 1 190 ? -2.769 -12.005 12.337 1.00 95.12 190 LYS A CA 1
ATOM 1487 C C . LYS A 1 190 ? -2.907 -10.483 12.412 1.00 95.12 190 LYS A C 1
ATOM 1489 O O . LYS A 1 190 ? -1.933 -9.815 12.734 1.00 95.12 190 LYS A O 1
ATOM 1494 N N . ASN A 1 191 ? -4.093 -9.945 12.125 1.00 95.00 191 ASN A N 1
ATOM 1495 C CA . ASN A 1 191 ? -4.315 -8.498 12.058 1.00 95.00 191 ASN A CA 1
ATOM 1496 C C . ASN A 1 191 ? -4.771 -7.884 13.386 1.00 95.00 191 ASN A C 1
ATOM 1498 O O . ASN A 1 191 ? -4.425 -6.744 13.675 1.00 95.00 191 ASN A O 1
ATOM 1502 N N . THR A 1 192 ? -5.540 -8.607 14.202 1.00 94.06 192 THR A N 1
ATOM 1503 C CA . THR A 1 192 ? -6.015 -8.089 15.495 1.00 94.06 192 THR A CA 1
ATOM 1504 C C . THR A 1 192 ? -5.070 -8.433 16.636 1.00 94.06 192 THR A C 1
ATOM 1506 O O . THR A 1 192 ? -5.129 -7.791 17.678 1.00 94.06 192 THR A O 1
ATOM 1509 N N . THR A 1 193 ? -4.217 -9.451 16.465 1.00 92.62 193 THR A N 1
ATOM 1510 C CA . THR A 1 193 ? -3.416 -10.107 17.518 1.00 92.62 193 THR A CA 1
ATOM 1511 C C . THR A 1 193 ? -4.250 -10.743 18.640 1.00 92.62 193 THR A C 1
ATOM 1513 O O . THR A 1 193 ? -3.708 -11.212 19.639 1.00 92.62 193 THR A O 1
ATOM 1516 N N . LEU A 1 194 ? -5.574 -10.830 18.459 1.00 92.31 194 LEU A N 1
ATOM 1517 C CA . LEU A 1 194 ? -6.525 -11.361 19.432 1.00 92.31 194 LEU A CA 1
ATOM 1518 C C . LEU A 1 194 ? -7.128 -12.695 18.958 1.00 92.31 194 LEU A C 1
ATOM 1520 O O . LEU A 1 194 ? -7.329 -12.900 17.757 1.00 92.31 194 LEU A O 1
ATOM 1524 N N . PRO A 1 195 ? -7.484 -13.607 19.882 1.00 90.69 195 PRO A N 1
ATOM 1525 C CA . PRO A 1 195 ? -8.148 -14.869 19.559 1.00 90.69 195 PRO A CA 1
ATOM 1526 C C . PRO A 1 195 ? -9.656 -14.662 19.319 1.00 90.69 195 PRO A C 1
ATOM 1528 O O . PRO A 1 195 ? -10.491 -15.250 20.002 1.00 90.69 195 PRO A O 1
ATOM 1531 N N . MET A 1 196 ? -10.015 -13.787 18.376 1.00 96.12 196 MET A N 1
ATOM 1532 C CA . MET A 1 196 ? -11.409 -13.476 18.044 1.00 96.12 196 MET A CA 1
ATOM 1533 C C . MET A 1 196 ? -11.919 -14.325 16.879 1.00 96.12 196 MET A C 1
ATOM 1535 O O . MET A 1 196 ? -11.216 -14.562 15.898 1.00 96.12 196 MET A O 1
ATOM 1539 N N . THR A 1 197 ? -13.181 -14.736 16.964 1.00 96.69 197 THR A N 1
ATOM 1540 C CA . THR A 1 197 ? -13.927 -15.312 15.837 1.00 96.69 197 THR A CA 1
ATOM 1541 C C . THR A 1 197 ? -14.455 -14.218 14.906 1.00 96.69 197 THR A C 1
ATOM 1543 O O . THR A 1 197 ? -14.646 -13.075 15.323 1.00 96.69 197 THR A O 1
ATOM 1546 N N . ALA A 1 198 ? -14.755 -14.577 13.654 1.00 96.44 198 ALA A N 1
ATOM 1547 C CA . ALA A 1 198 ? -15.381 -13.666 12.691 1.00 96.44 198 ALA A CA 1
ATOM 1548 C C . ALA A 1 198 ? -16.693 -13.061 13.218 1.00 96.44 198 ALA A C 1
ATOM 1550 O O . ALA A 1 198 ? -16.914 -11.861 13.080 1.00 96.44 198 ALA A O 1
ATOM 1551 N N . GLU A 1 199 ? -17.521 -13.871 13.883 1.00 97.31 199 GLU A N 1
ATOM 1552 C CA . GLU A 1 199 ? -18.789 -13.420 14.462 1.00 97.31 199 GLU A CA 1
ATOM 1553 C C . GLU A 1 199 ? -18.573 -12.403 15.589 1.00 97.31 199 GLU A C 1
ATOM 1555 O O . GLU A 1 199 ? -19.227 -11.366 15.623 1.00 97.31 199 GLU A O 1
ATOM 1560 N N . GLN A 1 200 ? -17.606 -12.640 16.483 1.00 98.06 200 GLN A N 1
ATOM 1561 C CA . GLN A 1 200 ? -17.280 -11.681 17.545 1.00 98.06 200 GLN A CA 1
ATOM 1562 C C . GLN A 1 200 ? -16.792 -10.346 16.979 1.00 98.06 200 GLN A C 1
ATOM 1564 O O . GLN A 1 200 ? -17.193 -9.294 17.474 1.00 98.06 200 GLN A O 1
ATOM 1569 N N . VAL A 1 201 ? -15.954 -10.378 15.937 1.00 97.75 201 VAL A N 1
ATOM 1570 C CA . VAL A 1 201 ? -15.517 -9.161 15.238 1.00 97.75 201 VAL A CA 1
ATOM 1571 C C . VAL A 1 201 ? -16.717 -8.449 14.609 1.00 97.75 201 VAL A C 1
ATOM 1573 O O . VAL A 1 201 ? -16.846 -7.234 14.748 1.00 97.75 201 VAL A O 1
ATOM 1576 N N . HIS A 1 202 ? -17.619 -9.191 13.961 1.00 97.94 202 HIS A N 1
ATOM 1577 C CA . HIS A 1 202 ? -18.801 -8.626 13.317 1.00 97.94 202 HIS A CA 1
ATOM 1578 C C . HIS A 1 202 ? -19.747 -7.954 14.320 1.00 97.94 202 HIS A C 1
ATOM 1580 O O . HIS A 1 202 ? -20.106 -6.791 14.137 1.00 97.94 202 HIS A O 1
ATOM 1586 N N . GLN A 1 203 ? -20.094 -8.642 15.410 1.00 98.56 203 GLN A N 1
ATOM 1587 C CA . GLN A 1 203 ? -20.984 -8.104 16.441 1.00 98.56 203 GLN A CA 1
ATOM 1588 C C . GLN A 1 203 ? -20.374 -6.897 17.158 1.00 98.56 203 GLN A C 1
ATOM 1590 O O . GLN A 1 203 ? -21.073 -5.908 17.396 1.00 98.56 203 GLN A O 1
ATOM 1595 N N . LEU A 1 204 ? -19.065 -6.925 17.436 1.00 98.12 204 LEU A N 1
ATOM 1596 C CA . LEU A 1 204 ? -18.360 -5.754 17.953 1.00 98.12 204 LEU A CA 1
ATOM 1597 C C . LEU A 1 204 ? -18.472 -4.580 16.972 1.00 98.12 204 LEU A C 1
ATOM 1599 O O . LEU A 1 204 ? -18.871 -3.491 17.378 1.00 98.12 204 LEU A O 1
ATOM 1603 N N . GLY A 1 205 ? -18.211 -4.811 15.683 1.00 98.12 205 GLY A N 1
ATOM 1604 C CA . GLY A 1 205 ? -18.353 -3.797 14.639 1.00 98.12 205 GLY A CA 1
ATOM 1605 C C . GLY A 1 205 ? -19.758 -3.190 14.574 1.00 98.12 205 GLY A C 1
ATOM 1606 O O . GLY A 1 205 ? -19.890 -1.969 14.560 1.00 98.12 205 GLY A O 1
ATOM 1607 N N . LEU A 1 206 ? -20.813 -4.012 14.603 1.00 98.75 206 LEU A N 1
ATOM 1608 C CA . LEU A 1 206 ? -22.201 -3.532 14.623 1.00 98.75 206 LEU A CA 1
ATOM 1609 C C . LEU A 1 206 ? -22.490 -2.664 15.855 1.00 98.75 206 LEU A C 1
ATOM 1611 O O . LEU A 1 206 ? -23.112 -1.604 15.736 1.00 98.75 206 LEU A O 1
ATOM 1615 N N . SER A 1 207 ? -22.013 -3.090 17.027 1.00 98.62 207 SER A N 1
ATOM 1616 C CA . SER A 1 207 ? -22.190 -2.338 18.272 1.00 98.62 207 SER A CA 1
ATOM 1617 C C . SER A 1 207 ? -21.468 -0.987 18.242 1.00 98.62 207 SER A C 1
ATOM 1619 O O . SER A 1 207 ? -22.049 0.030 18.629 1.00 98.62 207 SER A O 1
ATOM 1621 N N . GLU A 1 208 ? -20.256 -0.940 17.687 1.00 98.62 208 GLU A N 1
ATOM 1622 C CA . GLU A 1 208 ? -19.479 0.290 17.554 1.00 98.62 208 GLU A CA 1
ATOM 1623 C C . GLU A 1 208 ? -20.070 1.237 16.506 1.00 98.62 208 GLU A C 1
ATOM 1625 O O . GLU A 1 208 ? -20.158 2.437 16.765 1.00 98.62 208 GLU A O 1
ATOM 1630 N N . VAL A 1 209 ? -20.578 0.728 15.376 1.00 98.50 209 VAL A N 1
ATOM 1631 C CA . VAL A 1 209 ? -21.327 1.539 14.397 1.00 98.50 209 VAL A CA 1
ATOM 1632 C C . VAL A 1 209 ? -22.536 2.194 15.063 1.00 98.50 209 VAL A C 1
ATOM 1634 O O . VAL A 1 209 ? -22.718 3.406 14.949 1.00 98.50 209 VAL A O 1
ATOM 1637 N N . ALA A 1 210 ? -23.336 1.432 15.812 1.00 98.50 210 ALA A N 1
ATOM 1638 C CA . ALA A 1 210 ? -24.493 1.976 16.519 1.00 98.50 210 ALA A CA 1
ATOM 1639 C C . ALA A 1 210 ? -24.091 3.033 17.566 1.00 98.50 210 ALA A C 1
ATOM 1641 O O . ALA A 1 210 ? -24.702 4.105 17.642 1.00 98.50 210 ALA A O 1
ATOM 1642 N N . ARG A 1 211 ? -23.036 2.766 18.348 1.00 98.62 211 ARG A N 1
ATOM 1643 C CA . ARG A 1 211 ? -22.506 3.693 19.358 1.00 98.62 211 ARG A CA 1
ATOM 1644 C C . ARG A 1 211 ? -22.020 5.001 18.729 1.00 98.62 211 ARG A C 1
ATOM 1646 O O . ARG A 1 211 ? -22.345 6.077 19.234 1.00 98.62 211 ARG A O 1
ATOM 1653 N N . ILE A 1 212 ? -21.273 4.919 17.628 1.00 98.50 212 ILE A N 1
ATOM 1654 C CA . ILE A 1 212 ? -20.725 6.080 16.917 1.00 98.50 212 ILE A CA 1
ATOM 1655 C C . ILE A 1 212 ? -21.844 6.886 16.251 1.00 98.50 212 ILE A C 1
ATOM 1657 O O . ILE A 1 212 ? -21.867 8.106 16.405 1.00 98.50 212 ILE A O 1
ATOM 1661 N N . LEU A 1 213 ? -22.816 6.237 15.597 1.00 98.12 213 LEU A N 1
ATOM 1662 C CA . LEU A 1 213 ? -23.976 6.922 15.007 1.00 98.12 213 LEU A CA 1
ATOM 1663 C C . LEU A 1 213 ? -24.782 7.688 16.063 1.00 98.12 213 LEU A C 1
ATOM 1665 O O . LEU A 1 213 ? -25.185 8.824 15.821 1.00 98.12 213 LEU A O 1
ATOM 1669 N N . LYS A 1 214 ? -24.953 7.124 17.266 1.00 98.38 214 LYS A N 1
ATOM 1670 C CA . LYS A 1 214 ? -25.574 7.842 18.389 1.00 98.38 214 LYS A CA 1
ATOM 1671 C C . LYS A 1 214 ? -24.766 9.081 18.791 1.00 98.38 214 LYS A C 1
ATOM 1673 O O . LYS A 1 214 ? -25.348 10.138 19.015 1.00 98.38 214 LYS A O 1
ATOM 1678 N N . GLY A 1 215 ? -23.438 8.965 18.850 1.00 98.19 215 GLY A N 1
ATOM 1679 C CA . GLY A 1 215 ? -22.552 10.104 19.102 1.00 98.19 215 GLY A CA 1
ATOM 1680 C C . GLY A 1 215 ? -22.676 11.192 18.030 1.00 98.19 215 GLY A C 1
ATOM 1681 O O . GLY A 1 215 ? -22.789 12.371 18.362 1.00 98.19 215 GLY A O 1
ATOM 1682 N N . MET A 1 216 ? -22.735 10.803 16.754 1.00 97.81 216 MET A N 1
ATOM 1683 C CA . MET A 1 216 ? -22.938 11.726 15.633 1.00 97.81 216 MET A CA 1
ATOM 1684 C C . MET A 1 216 ? -24.302 12.420 15.698 1.00 97.81 216 MET A C 1
ATOM 1686 O O . MET A 1 216 ? -24.379 13.616 15.432 1.00 97.81 216 MET A O 1
ATOM 1690 N N . GLU A 1 217 ? -25.365 11.718 16.102 1.00 98.19 217 GLU A N 1
ATOM 1691 C CA . GLU A 1 217 ? -26.691 12.318 16.299 1.00 98.19 217 GLU A CA 1
ATOM 1692 C C . GLU A 1 217 ? -26.657 13.397 17.391 1.00 98.19 217 GLU A C 1
ATOM 1694 O O . GLU A 1 217 ? -27.185 14.492 17.194 1.00 98.19 217 GLU A O 1
ATOM 1699 N N . THR A 1 218 ? -25.970 13.136 18.511 1.00 98.12 218 THR A N 1
ATOM 1700 C CA . THR A 1 218 ? -25.756 14.140 19.564 1.00 98.12 218 THR A CA 1
ATOM 1701 C C . THR A 1 218 ? -25.018 15.370 19.033 1.00 98.12 218 THR A C 1
ATOM 1703 O O . THR A 1 218 ? -25.449 16.492 19.297 1.00 98.12 218 THR A O 1
ATOM 1706 N N . GLN A 1 219 ? -23.953 15.191 18.243 1.00 97.12 219 GLN A N 1
ATOM 1707 C CA . GLN A 1 219 ? -23.215 16.322 17.667 1.00 97.12 219 GLN A CA 1
ATOM 1708 C C . GLN A 1 219 ? -24.045 17.097 16.638 1.00 97.12 219 GLN A C 1
ATOM 1710 O O . GLN A 1 219 ? -24.075 18.324 16.689 1.00 97.12 219 GLN A O 1
ATOM 1715 N N . LYS A 1 220 ? -24.792 16.408 15.764 1.00 97.75 220 LYS A N 1
ATOM 1716 C CA . LYS A 1 220 ? -25.726 17.025 14.805 1.00 97.75 220 LYS A CA 1
ATOM 1717 C C . LYS A 1 220 ? -26.732 17.938 15.513 1.00 97.75 220 LYS A C 1
ATOM 1719 O O . LYS A 1 220 ? -26.993 19.048 15.051 1.00 97.75 220 LYS A O 1
ATOM 1724 N N . GLN A 1 221 ? -27.289 17.479 16.637 1.00 97.69 221 GLN A N 1
ATOM 1725 C CA . GLN A 1 221 ? -28.215 18.267 17.456 1.00 97.69 221 GLN A CA 1
ATOM 1726 C C . GLN A 1 221 ? -27.522 19.464 18.115 1.00 97.69 221 GLN A C 1
ATOM 1728 O O . GLN A 1 221 ? -28.073 20.563 18.090 1.00 97.69 221 GLN A O 1
ATOM 1733 N N . ALA A 1 222 ? -26.312 19.274 18.649 1.00 97.69 222 ALA A N 1
ATOM 1734 C CA . ALA A 1 222 ? -25.535 20.333 19.294 1.00 97.69 222 ALA A CA 1
ATOM 1735 C C . ALA A 1 222 ? -25.176 21.480 18.334 1.00 97.69 222 ALA A C 1
ATOM 1737 O O . ALA A 1 222 ? -25.244 22.643 18.722 1.00 97.69 222 ALA A O 1
ATOM 1738 N N . VAL A 1 223 ? -24.869 21.172 17.068 1.00 96.56 223 VAL A N 1
ATOM 1739 C CA . VAL A 1 223 ? -24.613 22.187 16.026 1.00 96.56 223 VAL A CA 1
ATOM 1740 C C . VAL A 1 223 ? -25.894 22.739 15.386 1.00 96.56 223 VAL A C 1
ATOM 1742 O O . VAL A 1 223 ? -25.834 23.547 14.464 1.00 96.56 223 VAL A O 1
ATOM 1745 N N . GLY A 1 224 ? -27.069 22.312 15.858 1.00 97.12 224 GLY A N 1
ATOM 1746 C CA . GLY A 1 224 ? -28.365 22.854 15.452 1.00 97.12 224 GLY A CA 1
ATOM 1747 C C . GLY A 1 224 ? -28.878 22.397 14.082 1.00 97.12 224 GLY A C 1
ATOM 1748 O O . GLY A 1 224 ? -29.895 22.927 13.623 1.00 97.12 224 GLY A O 1
ATOM 1749 N N . PHE A 1 225 ? -28.240 21.413 13.438 1.00 98.00 225 PHE A N 1
ATOM 1750 C CA . PHE A 1 225 ? -28.659 20.931 12.121 1.00 98.00 225 PHE A CA 1
ATOM 1751 C C . PHE A 1 225 ? -30.024 20.225 12.186 1.00 98.00 225 PHE A C 1
ATOM 1753 O O . PHE A 1 225 ? -30.295 19.413 13.077 1.00 98.00 225 PHE A O 1
ATOM 1760 N N . LYS A 1 226 ? -30.901 20.531 11.223 1.00 96.50 226 LYS A N 1
ATOM 1761 C CA . LYS A 1 226 ? -32.255 19.967 11.119 1.00 96.50 226 LYS A CA 1
ATOM 1762 C C . LYS A 1 226 ? -32.286 18.879 10.049 1.00 96.50 226 LYS A C 1
ATOM 1764 O O . LYS A 1 226 ? -31.811 19.099 8.944 1.00 96.50 226 LYS A O 1
ATOM 1769 N N . GLY A 1 227 ? -32.877 17.731 10.371 1.00 96.50 227 GLY A N 1
ATOM 1770 C CA . GLY A 1 227 ? -32.909 16.554 9.497 1.00 96.50 227 GLY A CA 1
ATOM 1771 C C . GLY A 1 227 ? -32.264 15.335 10.151 1.00 96.50 227 GLY A C 1
ATOM 1772 O O . GLY A 1 227 ? -31.901 15.371 11.331 1.00 96.50 227 GLY A O 1
ATOM 1773 N N . ASP A 1 228 ? -32.148 14.254 9.389 1.00 97.88 228 ASP A N 1
ATOM 1774 C CA . ASP A 1 228 ? -31.528 13.001 9.816 1.00 97.88 228 ASP A CA 1
ATOM 1775 C C . ASP A 1 228 ? -30.005 12.991 9.568 1.00 97.88 228 ASP A C 1
ATOM 1777 O O . ASP A 1 228 ? -29.423 13.946 9.042 1.00 97.88 228 ASP A O 1
ATOM 1781 N N . LEU A 1 229 ? -29.330 11.922 10.002 1.00 97.62 229 LEU A N 1
ATOM 1782 C CA . LEU A 1 229 ? -27.889 11.753 9.786 1.00 97.62 229 LEU A CA 1
ATOM 1783 C C . LEU A 1 229 ? -27.499 11.694 8.299 1.00 97.62 229 LEU A C 1
ATOM 1785 O O . LEU A 1 229 ? -26.536 12.369 7.940 1.00 97.62 229 LEU A O 1
ATOM 1789 N N . PRO A 1 230 ? -28.204 10.964 7.412 1.00 98.00 230 PRO A N 1
ATOM 1790 C CA . PRO A 1 230 ? -27.928 11.012 5.975 1.00 98.00 230 PRO A CA 1
ATOM 1791 C C . PRO A 1 230 ? -27.944 12.429 5.382 1.00 98.00 230 PRO A C 1
ATOM 1793 O O . PRO A 1 230 ? -27.024 12.791 4.639 1.00 98.00 230 PRO A O 1
ATOM 1796 N N . ALA A 1 231 ? -28.936 13.256 5.737 1.00 98.12 231 ALA A N 1
ATOM 1797 C CA . ALA A 1 231 ? -28.992 14.653 5.315 1.00 98.12 231 ALA A CA 1
ATOM 1798 C C . ALA A 1 231 ? -27.819 15.463 5.883 1.00 98.12 231 ALA A C 1
ATOM 1800 O O . ALA A 1 231 ? -27.199 16.239 5.155 1.00 98.12 231 ALA A O 1
ATOM 1801 N N . PHE A 1 232 ? -27.462 15.239 7.150 1.00 97.81 232 PHE A N 1
ATOM 1802 C CA . PHE A 1 232 ? -26.311 15.891 7.774 1.00 97.81 232 PHE A CA 1
ATOM 1803 C C . PHE A 1 232 ? -24.989 15.518 7.097 1.00 97.81 232 PHE A C 1
ATOM 1805 O O . PHE A 1 232 ? -24.183 16.392 6.790 1.00 97.81 232 PHE A O 1
ATOM 1812 N N . PHE A 1 233 ? -24.778 14.240 6.779 1.00 96.25 233 PHE A N 1
ATOM 1813 C CA . PHE A 1 233 ? -23.584 13.805 6.058 1.00 96.25 233 PHE A CA 1
ATOM 1814 C C . PHE A 1 233 ? -23.538 14.348 4.630 1.00 96.25 233 PHE A C 1
ATOM 1816 O O . PHE A 1 233 ? -22.459 14.640 4.124 1.00 96.25 233 PHE A O 1
ATOM 1823 N N . THR A 1 234 ? -24.689 14.485 3.969 1.00 96.75 234 THR A N 1
ATOM 1824 C CA . THR A 1 234 ? -24.763 15.132 2.653 1.00 96.75 234 THR A CA 1
ATOM 1825 C C . THR A 1 234 ? -24.346 16.592 2.769 1.00 96.75 234 THR A C 1
ATOM 1827 O O . THR A 1 234 ? -23.427 17.006 2.072 1.00 96.75 234 THR A O 1
ATOM 1830 N N . PHE A 1 235 ? -24.925 17.330 3.720 1.00 96.19 235 PHE A N 1
ATOM 1831 C CA . PHE A 1 235 ? -24.558 18.715 4.013 1.00 96.19 235 PHE A CA 1
ATOM 1832 C C . PHE A 1 235 ? -23.049 18.882 4.251 1.00 96.19 235 PHE A C 1
ATOM 1834 O O . PHE A 1 235 ? -22.421 19.699 3.580 1.00 96.19 235 PHE A O 1
ATOM 1841 N N . LEU A 1 236 ? -22.445 18.051 5.110 1.00 95.25 236 LEU A N 1
ATOM 1842 C CA . LEU A 1 236 ? -21.001 18.083 5.384 1.00 95.25 236 LEU A CA 1
ATOM 1843 C C . LEU A 1 236 ? -20.128 17.815 4.146 1.00 95.25 236 LEU A C 1
ATOM 1845 O O . LEU A 1 236 ? -19.013 18.333 4.073 1.00 95.25 236 LEU A O 1
ATOM 1849 N N . ARG A 1 237 ? -20.608 17.009 3.188 1.00 93.75 237 ARG A N 1
ATOM 1850 C CA . ARG A 1 237 ? -19.870 16.663 1.960 1.00 93.75 237 ARG A CA 1
ATOM 1851 C C . ARG A 1 237 ? -20.061 17.666 0.826 1.00 93.75 237 ARG A C 1
ATOM 1853 O O . ARG A 1 237 ? -19.174 17.792 -0.020 1.00 93.75 237 ARG A O 1
ATOM 1860 N N . THR A 1 238 ? -21.211 18.336 0.758 1.00 94.00 238 THR A N 1
ATOM 1861 C CA . THR A 1 238 ? -21.583 19.164 -0.400 1.00 94.00 238 THR A CA 1
ATOM 1862 C C . THR A 1 238 ? -21.493 20.659 -0.148 1.00 94.00 238 THR A C 1
ATOM 1864 O O . THR A 1 238 ? -21.332 21.416 -1.106 1.00 94.00 238 THR A O 1
ATOM 1867 N N . ASP A 1 239 ? -21.622 21.107 1.102 1.00 95.38 239 ASP A N 1
ATOM 1868 C CA . ASP A 1 239 ? -21.544 22.531 1.404 1.00 95.38 239 ASP A CA 1
ATOM 1869 C C . ASP A 1 239 ? -20.106 23.043 1.224 1.00 95.38 239 ASP A C 1
ATOM 1871 O O . ASP A 1 239 ? -19.143 22.518 1.792 1.00 95.38 239 ASP A O 1
ATOM 1875 N N . LYS A 1 240 ? -19.963 24.093 0.409 1.00 94.38 240 LYS A N 1
ATOM 1876 C CA . LYS A 1 240 ? -18.674 24.691 0.051 1.00 94.38 240 LYS A CA 1
ATOM 1877 C C . LYS A 1 240 ? -17.929 25.265 1.247 1.00 94.38 240 LYS A C 1
ATOM 1879 O O . LYS A 1 240 ? -16.708 25.347 1.180 1.00 94.38 240 LYS A O 1
ATOM 1884 N N . GLN A 1 241 ? -18.620 25.598 2.337 1.00 94.00 241 GLN A N 1
ATOM 1885 C CA . GLN A 1 241 ? -17.979 26.089 3.556 1.00 94.00 241 GLN A CA 1
ATOM 1886 C C . GLN A 1 241 ? -17.019 25.068 4.182 1.00 94.00 241 GLN A C 1
ATOM 1888 O O . GLN A 1 241 ? -16.152 25.452 4.959 1.00 94.00 241 GLN A O 1
ATOM 1893 N N . PHE A 1 242 ? -17.172 23.778 3.863 1.00 94.88 242 PHE A N 1
ATOM 1894 C CA . PHE A 1 242 ? -16.331 22.706 4.387 1.00 94.88 242 PHE A CA 1
ATOM 1895 C C . PHE A 1 242 ? -15.227 22.271 3.430 1.00 94.88 242 PHE A C 1
ATOM 1897 O O . PHE A 1 242 ? -14.367 21.496 3.835 1.00 94.88 242 PHE A O 1
ATOM 1904 N N . GLN A 1 243 ? -15.230 22.743 2.186 1.00 94.94 243 GLN A N 1
ATOM 1905 C CA . GLN A 1 243 ? -14.238 22.365 1.184 1.00 94.94 243 GLN A CA 1
ATOM 1906 C C . GLN A 1 243 ? -13.104 23.400 1.160 1.00 94.94 243 GLN A C 1
ATOM 1908 O O . GLN A 1 243 ? -13.371 24.600 1.271 1.00 94.94 243 GLN A O 1
ATOM 1913 N N . PRO A 1 244 ? -11.837 22.983 1.000 1.00 93.94 244 PRO A N 1
ATOM 1914 C CA . PRO A 1 244 ? -10.744 23.921 0.829 1.00 93.94 244 PRO A CA 1
ATOM 1915 C C . PRO A 1 244 ? -10.888 24.661 -0.506 1.00 93.94 244 PRO A C 1
ATOM 1917 O O . PRO A 1 244 ? -11.135 24.075 -1.559 1.00 93.94 244 PRO A O 1
ATOM 1920 N N . SER A 1 245 ? -10.684 25.970 -0.459 1.00 93.69 245 SER A N 1
ATOM 1921 C CA . SER A 1 245 ? -10.651 26.867 -1.615 1.00 93.69 245 SER A CA 1
ATOM 1922 C C . SER A 1 245 ? -9.351 26.771 -2.418 1.00 93.69 245 SER A C 1
ATOM 1924 O O . SER A 1 245 ? -9.326 27.140 -3.591 1.00 93.69 245 SER A O 1
ATOM 1926 N N . SER A 1 246 ? -8.268 26.275 -1.809 1.00 94.75 246 SER A N 1
ATOM 1927 C CA . SER A 1 246 ? -6.964 26.128 -2.454 1.00 94.75 246 SER A CA 1
ATOM 1928 C C . SER A 1 246 ? -6.089 25.073 -1.770 1.00 94.75 246 SER A C 1
ATOM 1930 O O . SER A 1 246 ? -6.323 24.678 -0.626 1.00 94.75 246 SER A O 1
ATOM 1932 N N . VAL A 1 247 ? -5.030 24.654 -2.467 1.00 92.81 247 VAL A N 1
ATOM 1933 C CA . VAL A 1 247 ? -3.958 23.822 -1.895 1.00 92.81 247 VAL A CA 1
ATOM 1934 C C . VAL A 1 247 ? -3.267 24.526 -0.726 1.00 92.81 247 VAL A C 1
ATOM 1936 O O . VAL A 1 247 ? -2.964 23.889 0.283 1.00 92.81 247 VAL A O 1
ATOM 1939 N N . ASP A 1 248 ? -3.061 25.841 -0.834 1.00 94.31 248 ASP A N 1
ATOM 1940 C CA . ASP A 1 248 ? -2.450 26.639 0.230 1.00 94.31 248 ASP A CA 1
ATOM 1941 C C . ASP A 1 248 ? -3.296 26.606 1.506 1.00 94.31 248 ASP A C 1
ATOM 1943 O O . ASP A 1 248 ? -2.747 26.450 2.592 1.00 94.31 248 ASP A O 1
ATOM 1947 N N . GLN A 1 249 ? -4.628 26.642 1.386 1.00 94.75 249 GLN A N 1
ATOM 1948 C CA . GLN A 1 249 ? -5.510 26.542 2.548 1.00 94.75 249 GLN A CA 1
ATOM 1949 C C . GLN A 1 249 ? -5.368 25.194 3.269 1.00 94.75 249 GLN A C 1
ATOM 1951 O O . GLN A 1 249 ? -5.357 25.169 4.499 1.00 94.75 249 GLN A O 1
ATOM 1956 N N . LEU A 1 250 ? -5.222 24.083 2.535 1.00 94.31 250 LEU A N 1
ATOM 1957 C CA . LEU A 1 250 ? -4.951 22.779 3.151 1.00 94.31 250 LEU A CA 1
ATOM 1958 C C . LEU A 1 250 ? -3.603 22.781 3.873 1.00 94.31 250 LEU A C 1
ATOM 1960 O O . LEU A 1 250 ? -3.537 22.422 5.048 1.00 94.31 250 LEU A O 1
ATOM 1964 N N . ARG A 1 251 ? -2.537 23.219 3.191 1.00 94.38 251 ARG A N 1
ATOM 1965 C CA . ARG A 1 251 ? -1.191 23.298 3.773 1.00 94.38 251 ARG A CA 1
ATOM 1966 C C . ARG A 1 251 ? -1.198 24.105 5.068 1.00 94.38 251 ARG A C 1
ATOM 1968 O O . ARG A 1 251 ? -0.712 23.634 6.096 1.00 94.38 251 ARG A O 1
ATOM 1975 N N . ASP A 1 252 ? -1.740 25.314 5.008 1.00 96.31 252 ASP A N 1
ATOM 1976 C CA . ASP A 1 252 ? -1.700 26.265 6.111 1.00 96.31 252 ASP A CA 1
ATOM 1977 C C . ASP A 1 252 ? -2.627 25.817 7.248 1.00 96.31 252 ASP A C 1
ATOM 1979 O O . ASP A 1 252 ? -2.279 25.970 8.419 1.00 96.31 252 ASP A O 1
ATOM 1983 N N . GLY A 1 253 ? -3.755 25.174 6.927 1.00 96.88 253 GLY A N 1
ATOM 1984 C CA . GLY A 1 253 ? -4.636 24.556 7.915 1.00 96.88 253 GLY A CA 1
ATOM 1985 C C . GLY A 1 253 ? -3.949 23.432 8.694 1.00 96.88 253 GLY A C 1
ATOM 1986 O O . GLY A 1 253 ? -4.007 23.432 9.923 1.00 96.88 253 GLY A O 1
ATOM 1987 N N . TYR A 1 254 ? -3.228 22.529 8.019 1.00 97.62 254 TYR A N 1
ATOM 1988 C CA . TYR A 1 254 ? -2.461 21.476 8.698 1.00 97.62 254 TYR A CA 1
ATOM 1989 C C . TYR A 1 254 ? -1.323 22.039 9.551 1.00 97.62 254 TYR A C 1
ATOM 1991 O O . TYR A 1 254 ? -1.147 21.606 10.686 1.00 97.62 254 TYR A O 1
ATOM 1999 N N . ARG A 1 255 ? -0.602 23.058 9.067 1.00 96.75 255 ARG A N 1
ATOM 2000 C CA . ARG A 1 255 ? 0.434 23.753 9.856 1.00 96.75 255 ARG A CA 1
ATOM 2001 C C . ARG A 1 255 ? -0.144 24.469 11.077 1.00 96.75 255 ARG A C 1
ATOM 2003 O O . ARG A 1 255 ? 0.476 24.499 12.139 1.00 96.75 255 ARG A O 1
ATOM 2010 N N . ALA A 1 256 ? -1.339 25.042 10.951 1.00 97.69 256 ALA A N 1
ATOM 2011 C CA . ALA A 1 256 ? -2.033 25.654 12.075 1.00 97.69 256 ALA A CA 1
ATOM 2012 C C . ALA A 1 256 ? -2.485 24.609 13.106 1.00 97.69 256 ALA A C 1
ATOM 2014 O O . ALA A 1 256 ? -2.400 24.880 14.302 1.00 97.69 256 ALA A O 1
ATOM 2015 N N . ILE A 1 257 ? -2.947 23.434 12.662 1.00 97.94 257 ILE A N 1
ATOM 2016 C CA . ILE A 1 257 ? -3.279 22.303 13.540 1.00 97.94 257 ILE A CA 1
ATOM 2017 C C . ILE A 1 257 ? -2.026 21.820 14.275 1.00 97.94 257 ILE A C 1
ATOM 2019 O O . ILE A 1 257 ? -2.045 21.800 15.502 1.00 97.94 257 ILE A O 1
ATOM 2023 N N . GLU A 1 258 ? -0.940 21.524 13.554 1.00 97.25 258 GLU A N 1
ATOM 2024 C CA . GLU A 1 258 ? 0.364 21.122 14.112 1.00 97.25 258 GLU A CA 1
ATOM 2025 C C . GLU A 1 258 ? 0.782 22.061 15.249 1.00 97.25 258 GLU A C 1
ATOM 2027 O O . GLU A 1 258 ? 0.928 21.636 16.391 1.00 97.25 258 GLU A O 1
ATOM 2032 N N . LYS A 1 259 ? 0.804 23.373 14.984 1.00 97.12 259 LYS A N 1
ATOM 2033 C CA . LYS A 1 259 ? 1.157 24.383 15.989 1.00 97.12 259 LYS A CA 1
ATOM 2034 C C . LYS A 1 259 ? 0.252 24.366 17.228 1.00 97.12 259 LYS A C 1
ATOM 2036 O O . LYS A 1 259 ? 0.743 24.603 18.330 1.00 97.12 259 LYS A O 1
ATOM 2041 N N . ARG A 1 260 ? -1.063 24.158 17.073 1.00 97.12 260 ARG A N 1
ATOM 2042 C CA . ARG A 1 260 ? -1.994 24.078 18.217 1.00 97.12 260 ARG A CA 1
ATOM 2043 C C . ARG A 1 260 ? -1.759 22.814 19.036 1.00 97.12 260 ARG A C 1
ATOM 2045 O O . ARG A 1 260 ? -1.790 22.881 20.262 1.00 97.12 260 ARG A O 1
ATOM 2052 N N . ILE A 1 261 ? -1.551 21.685 18.362 1.00 96.25 261 ILE A N 1
ATOM 2053 C CA . ILE A 1 261 ? -1.336 20.392 19.007 1.00 96.25 261 ILE A CA 1
ATOM 2054 C C . ILE A 1 261 ? -0.002 20.384 19.749 1.00 96.25 261 ILE A C 1
ATOM 2056 O O . ILE A 1 261 ? 0.009 20.049 20.931 1.00 96.25 261 ILE A O 1
ATOM 2060 N N . ASP A 1 262 ? 1.084 20.855 19.136 1.00 94.50 262 ASP A N 1
ATOM 2061 C CA . ASP A 1 262 ? 2.420 20.886 19.749 1.00 94.50 262 ASP A CA 1
ATOM 2062 C C . ASP A 1 262 ? 2.451 21.638 21.087 1.00 94.50 262 ASP A C 1
ATOM 2064 O O . ASP A 1 262 ? 3.167 21.252 22.009 1.00 94.50 262 ASP A O 1
ATOM 2068 N N . GLN A 1 263 ? 1.627 22.680 21.241 1.00 96.06 263 GLN A N 1
ATOM 2069 C CA . GLN A 1 263 ? 1.493 23.418 22.504 1.00 96.06 263 GLN A CA 1
ATOM 2070 C C . GLN A 1 263 ? 0.858 22.591 23.631 1.00 96.06 263 GLN A C 1
ATOM 2072 O O . GLN A 1 263 ? 1.093 22.880 24.802 1.00 96.06 263 GLN A O 1
ATOM 2077 N N . ARG A 1 264 ? 0.042 21.592 23.286 1.00 96.00 264 ARG A N 1
ATOM 2078 C CA . ARG A 1 264 ? -0.703 20.734 24.219 1.00 96.00 264 ARG A CA 1
ATOM 2079 C C . ARG A 1 264 ? -0.039 19.380 24.443 1.00 96.00 264 ARG A C 1
ATOM 2081 O O . ARG A 1 264 ? -0.328 18.737 25.445 1.00 96.00 264 ARG A O 1
ATOM 2088 N N . ILE A 1 265 ? 0.857 18.945 23.554 1.00 96.25 265 ILE A N 1
ATOM 2089 C CA . ILE A 1 265 ? 1.539 17.646 23.659 1.00 96.25 265 ILE A CA 1
ATOM 2090 C C . ILE A 1 265 ? 2.184 17.409 25.036 1.00 96.25 265 ILE A C 1
ATOM 2092 O O . ILE A 1 265 ? 1.949 16.334 25.597 1.00 96.25 265 ILE A O 1
ATOM 2096 N N . PRO A 1 266 ? 2.902 18.376 25.647 1.00 95.69 266 PRO A N 1
ATOM 2097 C CA . PRO A 1 266 ? 3.496 18.180 26.971 1.00 95.69 266 PRO A CA 1
ATOM 2098 C C . PRO A 1 266 ? 2.483 17.928 28.100 1.00 95.69 266 PRO A C 1
ATOM 2100 O O . PRO A 1 266 ? 2.865 17.434 29.156 1.00 95.69 266 PRO A O 1
ATOM 2103 N N . GLU A 1 267 ? 1.200 18.258 27.903 1.00 96.31 267 GLU A N 1
ATOM 2104 C CA . GLU A 1 267 ? 0.140 18.008 28.890 1.00 96.31 267 GLU A CA 1
ATOM 2105 C C . GLU A 1 267 ? -0.222 16.514 28.986 1.00 96.31 267 GLU A C 1
ATOM 2107 O O . GLU A 1 267 ? -0.747 16.081 30.010 1.00 96.31 267 GLU A O 1
ATOM 2112 N N . GLN A 1 268 ? 0.044 15.725 27.936 1.00 95.19 268 GLN A N 1
ATOM 2113 C CA . GLN A 1 268 ? -0.364 14.314 27.839 1.00 95.19 268 GLN A CA 1
ATOM 2114 C C . GLN A 1 268 ? 0.802 13.345 27.610 1.00 95.19 268 GLN A C 1
ATOM 2116 O O . GLN A 1 268 ? 0.702 12.175 27.980 1.00 95.19 268 GLN A O 1
ATOM 2121 N N . PHE A 1 269 ? 1.909 13.811 27.025 1.00 96.50 269 PHE A N 1
ATOM 2122 C CA . PHE A 1 269 ? 3.049 12.976 26.654 1.00 96.50 269 PHE A CA 1
ATOM 2123 C C . PHE A 1 269 ? 4.334 13.488 27.303 1.00 96.50 269 PHE A C 1
ATOM 2125 O O . PHE A 1 269 ? 4.780 14.605 27.053 1.00 96.50 269 PHE A O 1
ATOM 2132 N N . SER A 1 270 ? 4.969 12.635 28.108 1.00 94.31 270 SER A N 1
ATOM 2133 C CA . SER A 1 270 ? 6.273 12.914 28.725 1.00 94.31 270 SER A CA 1
ATOM 2134 C C . SER A 1 270 ? 7.457 12.683 27.782 1.00 94.31 270 SER A C 1
ATOM 2136 O O . SER A 1 270 ? 8.575 13.093 28.091 1.00 94.31 270 SER A O 1
ATOM 2138 N N . LEU A 1 271 ? 7.222 12.024 26.645 1.00 93.94 271 LEU A N 1
ATOM 2139 C CA . LEU A 1 271 ? 8.225 11.702 25.638 1.00 93.94 271 LEU A CA 1
ATOM 2140 C C . LEU A 1 271 ? 7.709 12.090 24.251 1.00 93.94 271 LEU A C 1
ATOM 2142 O O . LEU A 1 271 ? 6.568 11.791 23.901 1.00 93.94 271 LEU A O 1
ATOM 2146 N N . THR A 1 272 ? 8.567 12.734 23.467 1.00 94.56 272 THR A N 1
ATOM 2147 C CA . THR A 1 272 ? 8.285 13.181 22.099 1.00 94.56 272 THR A CA 1
ATOM 2148 C C . THR A 1 272 ? 9.397 12.708 21.159 1.00 94.56 272 THR A C 1
ATOM 2150 O O . THR A 1 272 ? 10.547 12.606 21.601 1.00 94.56 272 THR A O 1
ATOM 2153 N N . PRO A 1 273 ? 9.082 12.377 19.890 1.00 93.62 273 PRO A N 1
ATOM 2154 C CA . PRO A 1 273 ? 10.099 12.031 18.902 1.00 93.62 273 PRO A CA 1
ATOM 2155 C C . PRO A 1 273 ? 11.139 13.134 18.718 1.00 93.62 273 PRO A C 1
ATOM 2157 O O . PRO A 1 273 ? 10.806 14.318 18.682 1.00 93.62 273 PRO A O 1
ATOM 2160 N N . LYS A 1 274 ? 12.398 12.740 18.527 1.00 92.88 274 LYS A N 1
ATOM 2161 C CA . LYS A 1 274 ? 13.464 13.626 18.033 1.00 92.88 274 LYS A CA 1
ATOM 2162 C C . LYS A 1 274 ? 13.445 13.743 16.512 1.00 92.88 274 LYS A C 1
ATOM 2164 O O . LYS A 1 274 ? 13.888 14.752 15.966 1.00 92.88 274 LYS A O 1
ATOM 2169 N N . THR A 1 275 ? 12.985 12.697 15.833 1.00 93.50 275 THR A N 1
ATOM 2170 C CA . THR A 1 275 ? 12.823 12.654 14.381 1.00 93.50 275 THR A CA 1
ATOM 2171 C C . THR A 1 275 ? 11.860 13.755 13.962 1.00 93.50 275 THR A C 1
ATOM 2173 O O . THR A 1 275 ? 10.746 13.820 14.464 1.00 93.50 275 THR A O 1
ATOM 2176 N N . ALA A 1 276 ? 12.269 14.616 13.032 1.00 95.06 276 ALA A N 1
ATOM 2177 C CA . ALA A 1 276 ? 11.398 15.683 12.554 1.00 95.06 276 ALA A CA 1
ATOM 2178 C C . ALA A 1 276 ? 10.219 15.133 11.728 1.00 95.06 276 ALA A C 1
ATOM 2180 O O . ALA A 1 276 ? 10.348 14.112 11.042 1.00 95.06 276 ALA A O 1
ATOM 2181 N N . LEU A 1 277 ? 9.100 15.861 11.752 1.00 96.38 277 LEU A N 1
ATOM 2182 C CA . LEU A 1 277 ? 7.948 15.655 10.878 1.00 96.38 277 LEU A CA 1
ATOM 2183 C C . LEU A 1 277 ? 7.879 16.766 9.830 1.00 96.38 277 LEU A C 1
ATOM 2185 O O . LEU A 1 277 ? 7.959 17.955 10.137 1.00 96.38 277 LEU A O 1
ATOM 2189 N N . GLU A 1 278 ? 7.681 16.381 8.577 1.00 96.25 278 GLU A N 1
ATOM 2190 C CA . GLU A 1 278 ? 7.341 17.306 7.509 1.00 96.25 278 GLU A CA 1
ATOM 2191 C C . GLU A 1 278 ? 5.901 17.114 7.039 1.00 96.25 278 GLU A C 1
ATOM 2193 O O . GLU A 1 278 ? 5.413 15.994 6.941 1.00 96.25 278 GLU A O 1
ATOM 2198 N N . ILE A 1 279 ? 5.242 18.212 6.667 1.00 96.19 279 ILE A N 1
ATOM 2199 C CA . ILE A 1 279 ? 3.918 18.200 6.043 1.00 96.19 279 ILE A CA 1
ATOM 2200 C C . ILE A 1 279 ? 4.091 18.553 4.567 1.00 96.19 279 ILE A C 1
ATOM 2202 O O . ILE A 1 279 ? 4.530 19.663 4.244 1.00 96.19 279 ILE A O 1
ATOM 2206 N N . ARG A 1 280 ? 3.766 17.618 3.670 1.00 93.38 280 ARG A N 1
ATOM 2207 C CA . ARG A 1 280 ? 3.974 17.757 2.218 1.00 93.38 280 ARG A CA 1
ATOM 2208 C C . ARG A 1 280 ? 2.723 17.358 1.430 1.00 93.38 280 ARG A C 1
ATOM 2210 O O . ARG A 1 280 ? 1.998 16.472 1.865 1.00 93.38 280 ARG A O 1
ATOM 2217 N N . PRO A 1 281 ? 2.465 17.960 0.258 1.00 91.94 281 PRO A N 1
ATOM 2218 C CA . PRO A 1 281 ? 1.433 17.442 -0.625 1.00 91.94 281 PRO A CA 1
ATOM 2219 C C . PRO A 1 281 ? 1.860 16.082 -1.190 1.00 91.94 281 PRO A C 1
ATOM 2221 O O . PRO A 1 281 ? 3.053 15.839 -1.418 1.00 91.94 281 PRO A O 1
ATOM 2224 N N . VAL A 1 282 ? 0.893 15.200 -1.443 1.00 84.56 282 VAL A N 1
ATOM 2225 C CA . VAL A 1 282 ? 1.137 13.973 -2.212 1.00 84.56 282 VAL A CA 1
ATOM 2226 C C . VAL A 1 282 ? 1.716 14.356 -3.585 1.00 84.56 282 VAL A C 1
ATOM 2228 O O . VAL A 1 282 ? 1.196 15.258 -4.241 1.00 84.56 282 VAL A O 1
ATOM 2231 N N . PRO A 1 283 ? 2.793 13.706 -4.059 1.00 76.38 283 PRO A N 1
ATOM 2232 C CA . PRO A 1 283 ? 3.334 13.990 -5.383 1.00 76.38 283 PRO A CA 1
ATOM 2233 C C . PRO A 1 283 ? 2.312 13.769 -6.512 1.00 76.38 283 PRO A C 1
ATOM 2235 O O . PRO A 1 283 ? 1.663 12.725 -6.576 1.00 76.38 283 PRO A O 1
ATOM 2238 N N . ALA A 1 284 ? 2.267 14.693 -7.478 1.00 72.44 284 ALA A N 1
ATOM 2239 C CA . ALA A 1 284 ? 1.274 14.713 -8.563 1.00 72.44 284 ALA A CA 1
ATOM 2240 C C . ALA A 1 284 ? 1.183 13.424 -9.407 1.00 72.44 284 ALA A C 1
ATOM 2242 O O . ALA A 1 284 ? 0.162 13.151 -10.028 1.00 72.44 284 ALA A O 1
ATOM 2243 N N . PHE A 1 285 ? 2.243 12.613 -9.450 1.00 55.69 285 PHE A N 1
ATOM 2244 C CA . PHE A 1 285 ? 2.240 11.364 -10.217 1.00 55.69 285 PHE A CA 1
ATOM 2245 C C . PHE A 1 285 ? 1.435 10.234 -9.551 1.00 55.69 285 PHE A C 1
ATOM 2247 O O . PHE A 1 285 ? 1.129 9.260 -10.227 1.00 55.69 285 PHE A O 1
ATOM 2254 N N . LYS A 1 286 ? 1.099 10.353 -8.257 1.00 66.19 286 LYS A N 1
ATOM 2255 C CA . LYS A 1 286 ? 0.354 9.332 -7.500 1.00 66.19 286 LYS A CA 1
ATOM 2256 C C . LYS A 1 286 ? -0.876 9.856 -6.753 1.00 66.19 286 LYS A C 1
ATOM 2258 O O . LYS A 1 286 ? -1.648 9.073 -6.219 1.00 66.19 286 LYS A O 1
ATOM 2263 N N . GLU A 1 287 ? -1.124 11.166 -6.764 1.00 77.69 287 GLU A N 1
ATOM 2264 C CA . GLU A 1 287 ? -2.227 11.793 -6.015 1.00 77.69 287 GLU A CA 1
ATOM 2265 C C . GLU A 1 287 ? -3.632 11.248 -6.348 1.00 77.69 287 GLU A C 1
ATOM 2267 O O . GLU A 1 287 ? -4.508 11.254 -5.489 1.00 77.69 287 GLU A O 1
ATOM 2272 N N . LYS A 1 288 ? -3.853 10.715 -7.558 1.00 76.81 288 LYS A N 1
ATOM 2273 C CA . LYS A 1 288 ? -5.153 10.153 -7.973 1.00 76.81 288 LYS A CA 1
ATOM 2274 C C . LYS A 1 288 ? -5.480 8.798 -7.350 1.00 76.81 288 LYS A C 1
ATOM 2276 O O . LYS A 1 288 ? -6.645 8.419 -7.309 1.00 76.81 288 LYS A O 1
ATOM 2281 N N . THR A 1 289 ? -4.458 8.058 -6.938 1.00 67.69 289 THR A N 1
ATOM 2282 C CA . THR A 1 289 ? -4.570 6.684 -6.429 1.00 67.69 289 THR A CA 1
ATOM 2283 C C . THR A 1 289 ? -4.204 6.584 -4.950 1.00 67.69 289 THR A C 1
ATOM 2285 O O . THR A 1 289 ? -4.238 5.497 -4.388 1.00 67.69 289 THR A O 1
ATOM 2288 N N . GLU A 1 290 ? -3.837 7.703 -4.327 1.00 76.62 290 GLU A N 1
ATOM 2289 C CA . GLU A 1 290 ? -3.462 7.791 -2.916 1.00 76.62 290 GLU A CA 1
ATOM 2290 C C . GLU A 1 290 ? -4.644 8.208 -2.034 1.00 76.62 290 GLU A C 1
ATOM 2292 O O . GLU A 1 290 ? -5.593 8.856 -2.485 1.00 76.62 290 GLU A O 1
ATOM 2297 N N . ALA A 1 291 ? -4.562 7.871 -0.746 1.00 84.69 291 ALA A N 1
ATOM 2298 C CA . ALA A 1 291 ? -5.551 8.256 0.259 1.00 84.69 291 ALA A CA 1
ATOM 2299 C C . ALA A 1 291 ? -5.585 9.781 0.501 1.00 84.69 291 ALA A C 1
ATOM 2301 O O . ALA A 1 291 ? -4.749 10.528 -0.008 1.00 84.69 291 ALA A O 1
ATOM 2302 N N . GLY A 1 292 ? -6.557 10.261 1.292 1.00 86.56 292 GLY A N 1
ATOM 2303 C CA . GLY A 1 292 ? -6.681 11.683 1.662 1.00 86.56 292 GLY A CA 1
ATOM 2304 C C . GLY A 1 292 ? -5.476 12.222 2.449 1.00 86.56 292 GLY A C 1
ATOM 2305 O O . GLY A 1 292 ? -5.108 13.391 2.306 1.00 86.56 292 GLY A O 1
ATOM 2306 N N . GLY A 1 293 ? -4.817 11.348 3.208 1.00 91.94 293 GLY A N 1
ATOM 2307 C CA . GLY A 1 293 ? -3.512 11.574 3.811 1.00 91.94 293 GLY A CA 1
ATOM 2308 C C . GLY A 1 293 ? -2.823 10.251 4.136 1.00 91.94 293 GLY A C 1
ATOM 2309 O O . GLY A 1 293 ? -3.458 9.200 4.087 1.00 91.94 293 GLY A O 1
ATOM 2310 N N . SER A 1 294 ? -1.520 10.307 4.396 1.00 92.56 294 SER A N 1
ATOM 2311 C CA . SER A 1 294 ? -0.716 9.132 4.751 1.00 92.56 294 SER A CA 1
ATOM 2312 C C . SER A 1 294 ? 0.579 9.538 5.443 1.00 92.56 294 SER A C 1
ATOM 2314 O O . SER A 1 294 ? 1.174 10.555 5.075 1.00 92.56 294 SER A O 1
ATOM 2316 N N . TYR A 1 295 ? 1.085 8.706 6.343 1.00 95.38 295 TYR A N 1
ATOM 2317 C CA . TYR A 1 295 ? 2.399 8.874 6.946 1.00 95.38 295 TYR A CA 1
ATOM 2318 C C . TYR A 1 295 ? 3.476 8.017 6.270 1.00 95.38 295 TYR A C 1
ATOM 2320 O O . TYR A 1 295 ? 3.345 6.805 6.105 1.00 95.38 295 TYR A O 1
ATOM 2328 N N . GLN A 1 296 ? 4.603 8.645 5.940 1.00 90.81 296 GLN A N 1
ATOM 2329 C CA . GLN A 1 296 ? 5.843 7.967 5.586 1.00 90.81 296 GLN A CA 1
ATOM 2330 C C . GLN A 1 296 ? 6.831 8.073 6.750 1.00 90.81 296 GLN A C 1
ATOM 2332 O O . GLN A 1 296 ? 7.303 9.162 7.071 1.00 90.81 296 GLN A O 1
ATOM 2337 N N . GLY A 1 297 ? 7.215 6.932 7.328 1.00 92.00 297 GLY A N 1
ATOM 2338 C CA . GLY A 1 297 ? 8.218 6.876 8.394 1.00 92.00 297 GLY A CA 1
ATOM 2339 C C . GLY A 1 297 ? 9.579 7.438 7.977 1.00 92.00 297 GLY A C 1
ATOM 2340 O O . GLY A 1 297 ? 10.027 7.217 6.844 1.00 92.00 297 GLY A O 1
ATOM 2341 N N . GLY A 1 298 ? 10.241 8.143 8.897 1.00 88.88 298 GLY A N 1
ATOM 2342 C CA . GLY A 1 298 ? 11.629 8.592 8.756 1.00 88.88 298 GLY A CA 1
ATOM 2343 C C . GLY A 1 298 ? 12.634 7.435 8.742 1.00 88.88 298 GLY A C 1
ATOM 2344 O O . GLY A 1 298 ? 12.261 6.259 8.811 1.00 88.88 298 GLY A O 1
ATOM 2345 N N . THR A 1 299 ? 13.919 7.748 8.588 1.00 85.44 299 THR A N 1
ATOM 2346 C CA . THR A 1 299 ? 14.988 6.749 8.760 1.00 85.44 299 THR A CA 1
ATOM 2347 C C . THR A 1 299 ? 15.376 6.619 10.237 1.00 85.44 299 THR A C 1
ATOM 2349 O O . THR A 1 299 ? 15.339 7.622 10.945 1.00 85.44 299 THR A O 1
ATOM 2352 N N . PRO A 1 300 ? 15.795 5.426 10.714 1.00 81.00 300 PRO A N 1
ATOM 2353 C CA . PRO A 1 300 ? 16.189 5.235 12.117 1.00 81.00 300 PRO A CA 1
ATOM 2354 C C . PRO A 1 300 ? 17.346 6.130 12.589 1.00 81.00 300 PRO A C 1
ATOM 2356 O O . PRO A 1 300 ? 17.461 6.421 13.772 1.00 81.00 300 PRO A O 1
ATOM 2359 N N . ASP A 1 301 ? 18.201 6.582 11.667 1.00 82.25 301 ASP A N 1
ATOM 2360 C CA . ASP A 1 301 ? 19.286 7.535 11.937 1.00 82.25 301 ASP A CA 1
ATOM 2361 C C . ASP A 1 301 ? 18.815 9.003 12.031 1.00 82.25 301 ASP A C 1
ATOM 2363 O O . ASP A 1 301 ? 19.626 9.896 12.272 1.00 82.25 301 ASP A O 1
ATOM 2367 N N . GLY A 1 302 ? 17.524 9.269 11.807 1.00 79.56 302 GLY A N 1
ATOM 2368 C CA . GLY A 1 302 ? 16.924 10.602 11.814 1.00 79.56 302 GLY A CA 1
ATOM 2369 C C . GLY A 1 302 ? 17.303 11.493 10.625 1.00 79.56 302 GLY A C 1
ATOM 2370 O O . GLY A 1 302 ? 16.835 12.628 10.557 1.00 79.56 302 GLY A O 1
ATOM 2371 N N . LEU A 1 303 ? 18.122 11.017 9.674 1.00 84.31 303 LEU A N 1
ATOM 2372 C CA . LEU A 1 303 ? 18.588 11.828 8.539 1.00 84.31 303 LEU A CA 1
ATOM 2373 C C . LEU A 1 303 ? 17.465 12.162 7.553 1.00 84.31 303 LEU A C 1
ATOM 2375 O O . LEU A 1 303 ? 17.480 13.229 6.936 1.00 84.31 303 LEU A O 1
ATOM 2379 N N . ARG A 1 304 ? 16.498 11.254 7.380 1.00 89.19 304 ARG A N 1
ATOM 2380 C CA . ARG A 1 304 ? 15.271 11.508 6.627 1.00 89.19 304 ARG A CA 1
ATOM 2381 C C . ARG A 1 304 ? 14.115 11.684 7.613 1.00 89.19 304 ARG A C 1
ATOM 2383 O O . ARG A 1 304 ? 13.833 10.740 8.356 1.00 89.19 304 ARG A O 1
ATOM 2390 N N . PRO A 1 305 ? 13.411 12.827 7.586 1.00 94.44 305 PRO A N 1
ATOM 2391 C CA . PRO A 1 305 ? 12.277 13.052 8.468 1.00 94.44 305 PRO A CA 1
ATOM 2392 C C . PRO A 1 305 ? 11.113 12.119 8.131 1.00 94.44 305 PRO A C 1
ATOM 2394 O O . PRO A 1 305 ? 11.017 11.580 7.018 1.00 94.44 305 PRO A O 1
ATOM 2397 N N . GLY A 1 306 ? 10.216 11.955 9.101 1.00 95.44 306 GLY A N 1
ATOM 2398 C CA . GLY A 1 306 ? 8.876 11.460 8.825 1.00 95.44 306 GLY A CA 1
ATOM 2399 C C . GLY A 1 306 ? 8.123 12.472 7.966 1.00 95.44 306 GLY A C 1
ATOM 2400 O O . GLY A 1 306 ? 8.377 13.674 8.043 1.00 95.44 306 GLY A O 1
ATOM 2401 N N . VAL A 1 307 ? 7.205 12.008 7.127 1.00 95.44 307 VAL A N 1
ATOM 2402 C CA . VAL A 1 307 ? 6.413 12.890 6.266 1.00 95.44 307 VAL A CA 1
ATOM 2403 C C . VAL A 1 307 ? 4.942 12.553 6.410 1.00 95.44 307 VAL A C 1
ATOM 2405 O O . VAL A 1 307 ? 4.522 11.455 6.060 1.00 95.44 307 VAL A O 1
ATOM 2408 N N . PHE A 1 308 ? 4.153 13.513 6.876 1.00 97.12 308 PHE A N 1
ATOM 2409 C CA . PHE A 1 308 ? 2.713 13.510 6.690 1.00 97.12 308 PHE A CA 1
ATOM 2410 C C . PHE A 1 308 ? 2.397 14.064 5.297 1.00 97.12 308 PHE A C 1
ATOM 2412 O O . PHE A 1 308 ? 2.608 15.246 5.003 1.00 97.12 308 PHE A O 1
ATOM 2419 N N . TYR A 1 309 ? 1.901 13.190 4.429 1.00 94.38 309 TYR A N 1
ATOM 2420 C CA . TYR A 1 309 ? 1.384 13.571 3.129 1.00 94.38 309 TYR A CA 1
ATOM 2421 C C . TYR A 1 309 ? -0.098 13.915 3.219 1.00 94.38 309 TYR A C 1
ATOM 2423 O O . TYR A 1 309 ? -0.878 13.113 3.723 1.00 94.38 309 TYR A O 1
ATOM 2431 N N . TYR A 1 310 ? -0.490 15.064 2.670 1.00 94.88 310 TYR A N 1
ATOM 2432 C CA . TYR A 1 310 ? -1.892 15.420 2.448 1.00 94.88 310 TYR A CA 1
ATOM 2433 C C . TYR A 1 310 ? -2.197 15.455 0.953 1.00 94.88 310 TYR A C 1
ATOM 2435 O O . TYR A 1 310 ? -1.404 15.944 0.145 1.00 94.88 310 TYR A O 1
ATOM 2443 N N . ASN A 1 311 ? -3.347 14.921 0.561 1.00 92.94 311 ASN A N 1
ATOM 2444 C CA . ASN A 1 311 ? -3.683 14.777 -0.846 1.00 92.94 311 ASN A CA 1
ATOM 2445 C C . ASN A 1 311 ? -4.448 15.995 -1.372 1.00 92.94 311 ASN A C 1
ATOM 2447 O O . ASN A 1 311 ? -5.538 16.320 -0.902 1.00 92.94 311 ASN A O 1
ATOM 2451 N N . THR A 1 312 ? -3.876 16.645 -2.380 1.00 92.69 312 THR A N 1
ATOM 2452 C CA . THR A 1 312 ? -4.414 17.851 -3.021 1.00 92.69 312 THR A CA 1
ATOM 2453 C C . THR A 1 312 ? -5.263 17.567 -4.255 1.00 92.69 312 THR A C 1
ATOM 2455 O O . THR A 1 312 ? -5.865 18.492 -4.801 1.00 92.69 312 THR A O 1
ATOM 2458 N N . TYR A 1 313 ? -5.320 16.310 -4.701 1.00 89.94 313 TYR A N 1
ATOM 2459 C CA . TYR A 1 313 ? -6.154 15.903 -5.821 1.00 89.94 313 TYR A CA 1
ATOM 2460 C C . TYR A 1 313 ? -7.634 16.044 -5.478 1.00 89.94 313 TYR A C 1
ATOM 2462 O O . TYR A 1 313 ? -8.043 15.701 -4.370 1.00 89.94 313 TYR A O 1
ATOM 2470 N N . ASP A 1 314 ? -8.423 16.520 -6.444 1.00 90.88 314 ASP A N 1
ATOM 2471 C CA . ASP A 1 314 ? -9.871 16.705 -6.315 1.00 90.88 314 ASP A CA 1
ATOM 2472 C C . ASP A 1 314 ? -10.256 17.442 -5.017 1.00 90.88 314 ASP A C 1
ATOM 2474 O O . ASP A 1 314 ? -10.939 16.895 -4.154 1.00 90.88 314 ASP A O 1
ATOM 2478 N N . LEU A 1 315 ? -9.791 18.692 -4.863 1.00 90.62 315 LEU A N 1
ATOM 2479 C CA . LEU A 1 315 ? -10.045 19.529 -3.677 1.00 90.62 315 LEU A CA 1
ATOM 2480 C C . LEU A 1 315 ? -11.509 19.532 -3.184 1.00 90.62 315 LEU A C 1
ATOM 2482 O O . LEU A 1 315 ? -11.698 19.509 -1.970 1.00 90.62 315 LEU A O 1
ATOM 2486 N N . PRO A 1 316 ? -12.551 19.514 -4.045 1.00 90.25 316 PRO A N 1
ATOM 2487 C CA . PRO A 1 316 ? -13.939 19.387 -3.589 1.00 90.25 316 PRO A CA 1
ATOM 2488 C C . PRO A 1 316 ? -14.256 18.110 -2.789 1.00 90.25 316 PRO A C 1
ATOM 2490 O O . PRO A 1 316 ? -15.246 18.084 -2.062 1.00 90.25 316 PRO A O 1
ATOM 2493 N N . SER A 1 317 ? -13.438 17.064 -2.910 1.00 90.12 317 SER A N 1
ATOM 2494 C CA . SER A 1 317 ? -13.521 15.820 -2.129 1.00 90.12 317 SER A CA 1
ATOM 2495 C C . SER A 1 317 ? -12.648 15.826 -0.864 1.00 90.12 317 SER A C 1
ATOM 2497 O O . SER A 1 317 ? -12.455 14.783 -0.239 1.00 90.12 317 SER A O 1
ATOM 2499 N N . ARG A 1 318 ? -12.077 16.980 -0.497 1.00 93.44 318 ARG A N 1
ATOM 2500 C CA . ARG A 1 318 ? -11.314 17.190 0.741 1.00 93.44 318 ARG A CA 1
ATOM 2501 C C . ARG A 1 318 ? -12.122 18.066 1.681 1.00 93.44 318 ARG A C 1
ATOM 2503 O O . ARG A 1 318 ? -12.770 19.012 1.230 1.00 93.44 318 ARG A O 1
ATOM 2510 N N . TYR A 1 319 ? -12.059 17.787 2.980 1.00 94.19 319 TYR A N 1
ATOM 2511 C CA . TYR A 1 319 ? -12.882 18.501 3.949 1.00 94.19 319 TYR A CA 1
ATOM 2512 C C . TYR A 1 319 ? -12.059 19.135 5.069 1.00 94.19 319 TYR A C 1
ATOM 2514 O O . TYR A 1 319 ? -11.150 18.535 5.627 1.00 94.19 319 TYR A O 1
ATOM 2522 N N . MET A 1 320 ? -12.390 20.371 5.439 1.00 94.00 320 MET A N 1
ATOM 2523 C CA . MET A 1 320 ? -11.697 21.086 6.513 1.00 94.00 320 MET A CA 1
ATOM 2524 C C . MET A 1 320 ? -12.018 20.516 7.901 1.00 94.00 320 MET A C 1
ATOM 2526 O O . MET A 1 320 ? -11.185 20.588 8.800 1.00 94.00 320 MET A O 1
ATOM 2530 N N . TRP A 1 321 ? -13.203 19.922 8.084 1.00 92.94 321 TRP A N 1
ATOM 2531 C CA . TRP A 1 321 ? -13.632 19.362 9.372 1.00 92.94 321 TRP A CA 1
ATOM 2532 C C . TRP A 1 321 ? -12.919 18.052 9.748 1.00 92.94 321 TRP A C 1
ATOM 2534 O O . TRP A 1 321 ? -12.875 17.718 10.929 1.00 92.94 321 TRP A O 1
ATOM 2544 N N . GLU A 1 322 ? -12.331 17.322 8.794 1.00 93.94 322 GLU A N 1
ATOM 2545 C CA . GLU A 1 322 ? -11.557 16.096 9.070 1.00 93.94 322 GLU A CA 1
ATOM 2546 C C . GLU A 1 322 ? -10.053 16.349 9.245 1.00 93.94 322 GLU A C 1
ATOM 2548 O O . GLU A 1 322 ? -9.339 15.466 9.717 1.00 93.94 322 GLU A O 1
ATOM 2553 N N . MET A 1 323 ? -9.558 17.546 8.904 1.00 96.62 323 MET A N 1
ATOM 2554 C CA . MET A 1 323 ? -8.118 17.836 8.899 1.00 96.62 323 MET A CA 1
ATOM 2555 C C . MET A 1 323 ? -7.464 17.573 10.258 1.00 96.62 323 MET A C 1
ATOM 2557 O O . MET A 1 323 ? -6.367 17.024 10.317 1.00 96.62 323 MET A O 1
ATOM 2561 N N . GLU A 1 324 ? -8.127 17.949 11.355 1.00 97.06 324 GLU A N 1
ATOM 2562 C CA . GLU A 1 324 ? -7.560 17.773 12.693 1.00 97.06 324 GLU A CA 1
ATOM 2563 C C . GLU A 1 324 ? -7.446 16.292 13.063 1.00 97.06 324 GLU A C 1
ATOM 2565 O O . GLU A 1 324 ? -6.369 15.848 13.448 1.00 97.06 324 GLU A O 1
ATOM 2570 N N . THR A 1 325 ? -8.503 15.496 12.861 1.00 96.75 325 THR A N 1
ATOM 2571 C CA . THR A 1 325 ? -8.439 14.057 13.158 1.00 96.75 325 THR A CA 1
ATOM 2572 C C . THR A 1 325 ? -7.459 13.317 12.249 1.00 96.75 325 THR A C 1
ATOM 2574 O O . THR A 1 325 ? -6.812 12.382 12.713 1.00 96.75 325 THR A O 1
ATOM 2577 N N . LEU A 1 326 ? -7.318 13.728 10.984 1.00 97.00 326 LEU A N 1
ATOM 2578 C CA . LEU A 1 326 ? -6.361 13.125 10.058 1.00 97.00 326 LEU A CA 1
ATOM 2579 C C . LEU A 1 326 ? -4.918 13.461 10.452 1.00 97.00 326 LEU A C 1
ATOM 2581 O O . LEU A 1 326 ? -4.066 12.577 10.473 1.00 97.00 326 LEU A O 1
ATOM 2585 N N . PHE A 1 327 ? -4.645 14.713 10.831 1.00 97.81 327 PHE A N 1
ATOM 2586 C CA . PHE A 1 327 ? -3.322 15.103 11.316 1.00 97.81 327 PHE A CA 1
ATOM 2587 C C . PHE A 1 327 ? -2.959 14.396 12.625 1.00 97.81 327 PHE A C 1
ATOM 2589 O O . PHE A 1 327 ? -1.838 13.913 12.761 1.00 97.81 327 PHE A O 1
ATOM 2596 N N . LEU A 1 328 ? -3.902 14.291 13.568 1.00 97.56 328 LEU A N 1
ATOM 2597 C CA . LEU A 1 328 ? -3.696 13.544 14.811 1.00 97.56 328 LEU A CA 1
ATOM 2598 C C . LEU A 1 328 ? -3.402 12.060 14.540 1.00 97.56 328 LEU A C 1
ATOM 2600 O O . LEU A 1 328 ? -2.608 11.464 15.261 1.00 97.56 328 LEU A O 1
ATOM 2604 N N . HIS A 1 329 ? -4.025 11.471 13.514 1.00 97.88 329 HIS A N 1
ATOM 2605 C CA . HIS A 1 329 ? -3.837 10.072 13.121 1.00 97.88 329 HIS A CA 1
ATOM 2606 C C . HIS A 1 329 ? -2.479 9.813 12.452 1.00 97.88 329 HIS A C 1
ATOM 2608 O O . HIS A 1 329 ? -1.749 8.915 12.864 1.00 97.88 329 HIS A O 1
ATOM 2614 N N . GLU A 1 330 ? -2.119 10.601 11.438 1.00 97.56 330 GLU A N 1
ATOM 2615 C CA . GLU A 1 330 ? -0.901 10.386 10.642 1.00 97.56 330 GLU A CA 1
ATOM 2616 C C . GLU A 1 330 ? 0.345 11.021 11.273 1.00 97.56 330 GLU A C 1
ATOM 2618 O O . GLU A 1 330 ? 1.452 10.487 11.211 1.00 97.56 330 GLU A O 1
ATOM 2623 N N . GLY A 1 331 ? 0.174 12.193 11.874 1.00 95.81 331 GLY A N 1
ATOM 2624 C CA . GLY A 1 331 ? 1.240 12.992 12.453 1.00 95.81 331 GLY A CA 1
ATOM 2625 C C . GLY A 1 331 ? 1.300 12.826 13.963 1.00 95.81 331 GLY A C 1
ATOM 2626 O O . GLY A 1 331 ? 1.678 11.778 14.489 1.00 95.81 331 GLY A O 1
ATOM 2627 N N . VAL A 1 332 ? 0.966 13.902 14.665 1.00 96.25 332 VAL A N 1
ATOM 2628 C CA . VAL A 1 332 ? 1.211 14.064 16.097 1.00 96.25 332 VAL A CA 1
ATOM 2629 C C . VAL A 1 332 ? -0.115 14.015 16.857 1.00 96.25 332 VAL A C 1
ATOM 2631 O O . VAL A 1 332 ? -0.961 14.856 16.567 1.00 96.25 332 VAL A O 1
ATOM 2634 N N . PRO A 1 333 ? -0.329 13.108 17.835 1.00 96.12 333 PRO A N 1
ATOM 2635 C CA . PRO A 1 333 ? 0.580 12.090 18.376 1.00 96.12 333 PRO A CA 1
ATOM 2636 C C . PRO A 1 333 ? 0.362 10.677 17.787 1.00 96.12 333 PRO A C 1
ATOM 2638 O O . PRO A 1 333 ? 0.568 9.682 18.481 1.00 96.12 333 PRO A O 1
ATOM 2641 N N . GLY A 1 334 ? -0.106 10.563 16.546 1.00 97.12 334 GLY A N 1
ATOM 2642 C CA . GLY A 1 334 ? -0.412 9.288 15.896 1.00 97.12 334 GLY A CA 1
ATOM 2643 C C . GLY A 1 334 ? 0.809 8.547 15.344 1.00 97.12 334 GLY A C 1
ATOM 2644 O O . GLY A 1 334 ? 1.770 8.263 16.066 1.00 97.12 334 GLY A O 1
ATOM 2645 N N . HIS A 1 335 ? 0.761 8.181 14.060 1.00 97.81 335 HIS A N 1
ATOM 2646 C CA . HIS A 1 335 ? 1.770 7.330 13.424 1.00 97.81 335 HIS A CA 1
ATOM 2647 C C . HIS A 1 335 ? 3.195 7.871 13.553 1.00 97.81 335 HIS A C 1
ATOM 2649 O O . HIS A 1 335 ? 4.103 7.090 13.851 1.00 97.81 335 HIS A O 1
ATOM 2655 N N . HIS A 1 336 ? 3.405 9.182 13.401 1.00 97.19 336 HIS A N 1
ATOM 2656 C CA . HIS A 1 336 ? 4.730 9.767 13.589 1.00 97.19 336 HIS A CA 1
ATOM 2657 C C . HIS A 1 336 ? 5.283 9.503 14.991 1.00 97.19 336 HIS A C 1
ATOM 2659 O O . HIS A 1 336 ? 6.397 9.003 15.126 1.00 97.19 336 HIS A O 1
ATOM 2665 N N . PHE A 1 337 ? 4.483 9.750 16.029 1.00 96.31 337 PHE A N 1
ATOM 2666 C CA . PHE A 1 337 ? 4.895 9.514 17.413 1.00 96.31 337 PHE A CA 1
ATOM 2667 C C . PHE A 1 337 ? 5.177 8.042 17.678 1.00 96.31 337 PHE A C 1
ATOM 2669 O O . PHE A 1 337 ? 6.250 7.701 18.174 1.00 96.31 337 PHE A O 1
ATOM 2676 N N . GLN A 1 338 ? 4.237 7.168 17.321 1.00 96.31 338 GLN A N 1
ATOM 2677 C CA . GLN A 1 338 ? 4.357 5.740 17.591 1.00 96.31 338 GLN A CA 1
ATOM 2678 C C . GLN A 1 338 ? 5.588 5.132 16.905 1.00 96.31 338 GLN A C 1
ATOM 2680 O O . GLN A 1 338 ? 6.352 4.408 17.547 1.00 96.31 338 GLN A O 1
ATOM 2685 N N . ILE A 1 339 ? 5.794 5.431 15.621 1.00 95.44 339 ILE A N 1
ATOM 2686 C CA . ILE A 1 339 ? 6.870 4.831 14.825 1.00 95.44 339 ILE A CA 1
ATOM 2687 C C . ILE A 1 339 ? 8.222 5.437 15.197 1.00 95.44 339 ILE A C 1
ATOM 2689 O O . ILE A 1 339 ? 9.174 4.690 15.422 1.00 95.44 339 ILE A O 1
ATOM 2693 N N . SER A 1 340 ? 8.328 6.766 15.280 1.00 94.75 340 SER A N 1
ATOM 2694 C CA . SER A 1 340 ? 9.616 7.415 15.536 1.00 94.75 340 SER A CA 1
ATOM 2695 C C . SER A 1 340 ? 10.133 7.127 16.943 1.00 94.75 340 SER A C 1
ATOM 2697 O O . SER A 1 340 ? 11.308 6.806 17.087 1.00 94.75 340 SER A O 1
ATOM 2699 N N . LEU A 1 341 ? 9.273 7.103 17.969 1.00 94.19 341 LEU A N 1
ATOM 2700 C CA . LEU A 1 341 ? 9.702 6.702 19.316 1.00 94.19 341 LEU A CA 1
ATOM 2701 C C . LEU A 1 341 ? 10.189 5.251 19.370 1.00 94.19 341 LEU A C 1
ATOM 2703 O O . LEU A 1 341 ? 11.142 4.953 20.088 1.00 94.19 341 LEU A O 1
ATOM 2707 N N . ALA A 1 342 ? 9.561 4.347 18.611 1.00 92.38 342 ALA A N 1
ATOM 2708 C CA . ALA A 1 342 ? 10.022 2.966 18.517 1.00 92.38 342 ALA A CA 1
ATOM 2709 C C . ALA A 1 342 ? 11.391 2.868 17.820 1.00 92.38 342 ALA A C 1
ATOM 2711 O O . ALA A 1 342 ? 12.257 2.141 18.294 1.00 92.38 342 ALA A O 1
ATOM 2712 N N . GLN A 1 343 ? 11.613 3.621 16.737 1.00 92.00 343 GLN A N 1
ATOM 2713 C CA . GLN A 1 343 ? 12.894 3.648 16.015 1.00 92.00 343 GLN A CA 1
ATOM 2714 C C . GLN A 1 343 ? 14.032 4.281 16.828 1.00 92.00 343 GLN A C 1
ATOM 2716 O O . GLN A 1 343 ? 15.172 3.834 16.744 1.00 92.00 343 GLN A O 1
ATOM 2721 N N . GLU A 1 344 ? 13.732 5.314 17.616 1.00 91.31 344 GLU A N 1
ATOM 2722 C CA . GLU A 1 344 ? 14.708 6.027 18.450 1.00 91.31 344 GLU A CA 1
ATOM 2723 C C . GLU A 1 344 ? 15.119 5.240 19.702 1.00 91.31 344 GLU A C 1
ATOM 2725 O O . GLU A 1 344 ? 16.110 5.575 20.358 1.00 91.31 344 GLU A O 1
ATOM 2730 N N . ASN A 1 345 ? 14.364 4.198 20.057 1.00 90.12 345 ASN A N 1
ATOM 2731 C CA . ASN A 1 345 ? 14.624 3.398 21.241 1.00 90.12 345 ASN A CA 1
ATOM 2732 C C . ASN A 1 345 ? 15.703 2.338 20.980 1.00 90.12 345 ASN A C 1
ATOM 2734 O O . ASN A 1 345 ? 15.414 1.198 20.624 1.00 90.12 345 ASN A O 1
ATOM 2738 N N . THR A 1 346 ? 16.954 2.698 21.257 1.00 88.00 346 THR A N 1
ATOM 2739 C CA . THR A 1 346 ? 18.128 1.824 21.092 1.00 88.00 346 THR A CA 1
ATOM 2740 C C . THR A 1 346 ? 18.192 0.640 22.060 1.00 88.00 346 THR A C 1
ATOM 2742 O O . THR A 1 346 ? 19.105 -0.175 21.955 1.00 88.00 346 THR A O 1
ATOM 2745 N N . ALA A 1 347 ? 17.264 0.538 23.018 1.00 87.44 347 ALA A N 1
ATOM 2746 C CA . ALA A 1 347 ? 17.152 -0.630 23.886 1.00 87.44 347 ALA A CA 1
ATOM 2747 C C . ALA A 1 347 ? 16.320 -1.761 23.257 1.00 87.44 347 ALA A C 1
ATOM 2749 O O . ALA A 1 347 ? 16.341 -2.874 23.780 1.00 87.44 347 ALA A O 1
ATOM 2750 N N . LEU A 1 348 ? 15.561 -1.487 22.189 1.00 83.19 348 LEU A N 1
ATOM 2751 C CA . LEU A 1 348 ? 14.827 -2.517 21.454 1.00 83.19 348 LEU A CA 1
ATOM 2752 C C . LEU A 1 348 ? 15.787 -3.332 20.559 1.00 83.19 348 LEU A C 1
ATOM 2754 O O . LEU A 1 348 ? 16.781 -2.774 20.091 1.00 83.19 348 LEU A O 1
ATOM 2758 N N . PRO A 1 349 ? 15.517 -4.637 20.361 1.00 70.62 349 PRO A N 1
ATOM 2759 C CA . PRO A 1 349 ? 16.364 -5.533 19.571 1.00 70.62 349 PRO A CA 1
ATOM 2760 C C . PRO A 1 349 ? 16.338 -5.268 18.062 1.00 70.62 349 PRO A C 1
ATOM 2762 O O . PRO A 1 349 ? 15.314 -4.751 17.553 1.00 70.62 349 PRO A O 1
#

pLDDT: mean 94.42, std 5.54, range [55.69, 98.94]

Secondary structure (DSSP, 8-state):
-HHHHHHHHHHHHHHHHHHHTSHHHHHHHHHS---SSSSHHHHHHHHHTTSSSS--SSHHHHHHHHHHHHHHHHHHHHHHHHHHHHHHHT---BHHHHHHHHHHHHHHHHTTTTTSGGGGGGTS--TTS-HHHHHHHHHHHHHHIIIIIHHHHHHHHHHIIIIIGGG-BS--SGGGSTTHHHHHHHHHHHHH-S---HHHHHHHHHHHHHHHHHHHHHHHHHTT--S-HHHHHHHHHH-GGGS-SSHHHHHHHHHHHHHHHHHHHHHH-S---SS-EEEEEPPTTTTTTS-SEEEE---TTSSS-EEEEE--TTGGG--TTTHHHHHHHHSTTTHHHHHHHHHH-TT--

Radius of gyration: 23.96 Å; chains: 1; bounding box: 62×54×56 Å

Foldseek 3Di:
DQVVVQVVCVVLVVVLVVLCPDPLNCLLCQLCADWLVDDCLVVVLQCLLCNHDQHLADLVSLVVSLVVLQVSLVVLVVNLVSPVVCLVQVNAAALVRLVSLLVSLVVQLVCQQCSHSNVNSLVDYDPPQDPVSSVVSNVSSSCCVVPPVNVSSVVSSCCSVPPRSVSHDNDHQLVVHRSSLSNVQSVCCVVVVDNDHPVRVVVVVVVVVVVVLVVVVVVCVVVPHDDHPVVVVVCQLQPPVFFDPAPVSLVVLLVVLVVVVVVCCVVPDPDFFPQDEAEEEDDPVCLVPDDQWAWDPADLVSPGHIYIYGRPPPRSRDTSVCSNVSCVCRPPPHPRVVRRVVSPPPSHD

Sequence (349 aa):
ATDQIAYDVFKTRNETDLAGYAPAIVRVERDLPIDHFNGFQTFYPDLASGKGAAPFKTLVDYENNLKRNAQYTAVLDRAIGLFRQGMKDRIVQPKLVVTNMIQEFDNLIAEGVEGSTFYGPVKTFPASISAADQTRLKAAYAAQIRDVITPAHQRMRDFLAKTYLPVARDTVGLSALPGGDAYYAYLIRKNTTLPMTAEQVHQLGLSEVARILKGMETQKQAVGFKGDLPAFFTFLRTDKQFQPSSVDQLRDGYRAIEKRIDQRIPEQFSLTPKTALEIRPVPAFKEKTEAGGSYQGGTPDGLRPGVFYYNTYDLPSRYMWEMETLFLHEGVPGHHFQISLAQENTALP